Protein AF-A0A960K6B2-F1 (afdb_monomer_lite)

Radius of gyration: 22.12 Å; chains: 1; bounding box: 52×45×70 Å

pLDDT: mean 91.12, std 11.9, range [37.72, 98.56]

Structure (mmCIF, N/CA/C/O backbone):
data_AF-A0A960K6B2-F1
#
_entry.id   AF-A0A960K6B2-F1
#
loop_
_atom_site.group_PDB
_atom_site.id
_atom_site.type_symbol
_atom_site.label_atom_id
_atom_site.label_alt_id
_atom_site.label_comp_id
_atom_site.label_asym_id
_atom_site.label_entity_id
_atom_site.label_seq_id
_atom_site.pdbx_PDB_ins_code
_atom_site.Cartn_x
_atom_site.Cartn_y
_atom_site.Cartn_z
_atom_site.occupancy
_atom_site.B_iso_or_equiv
_atom_site.auth_seq_id
_atom_site.auth_comp_id
_atom_site.auth_asym_id
_atom_site.auth_atom_id
_atom_site.pdbx_PDB_model_num
ATOM 1 N N . PRO A 1 1 ? -16.918 -8.367 -2.666 1.00 88.69 1 PRO A N 1
ATOM 2 C CA . PRO A 1 1 ? -18.026 -8.988 -3.434 1.00 88.69 1 PRO A CA 1
ATOM 3 C C . PRO A 1 1 ? -17.497 -9.608 -4.727 1.00 88.69 1 PRO A C 1
ATOM 5 O O . PRO A 1 1 ? -16.644 -9.004 -5.370 1.00 88.69 1 PRO A O 1
ATOM 8 N N . LEU A 1 2 ? -17.969 -10.803 -5.060 1.00 92.56 2 LEU A N 1
ATOM 9 C CA . LEU A 1 2 ? -17.637 -11.563 -6.264 1.00 92.56 2 LEU A CA 1
ATOM 10 C C . LEU A 1 2 ? -18.931 -11.860 -7.044 1.00 92.56 2 LEU A C 1
ATOM 12 O O . LEU A 1 2 ? -20.035 -11.573 -6.577 1.00 92.56 2 LEU A O 1
ATOM 16 N N . ALA A 1 3 ? -18.800 -12.418 -8.248 1.00 92.25 3 ALA A N 1
ATOM 17 C CA . ALA A 1 3 ? -19.953 -12.834 -9.043 1.00 92.25 3 ALA A CA 1
ATOM 18 C C . ALA A 1 3 ? -20.767 -13.938 -8.336 1.00 92.25 3 ALA A C 1
ATOM 20 O O . ALA A 1 3 ? -20.231 -14.708 -7.538 1.00 92.25 3 ALA A O 1
ATOM 21 N N . GLY A 1 4 ? -22.065 -14.018 -8.646 1.00 90.94 4 GLY A N 1
ATOM 22 C CA . GLY A 1 4 ? -22.937 -15.096 -8.161 1.00 90.94 4 GLY A CA 1
ATOM 23 C C . GLY A 1 4 ? -23.272 -15.039 -6.667 1.00 90.94 4 GLY A C 1
ATOM 24 O O . GLY A 1 4 ? -23.486 -16.078 -6.062 1.00 90.94 4 GLY A O 1
ATOM 25 N N . GLY A 1 5 ? -23.279 -13.851 -6.051 1.00 91.00 5 GLY A N 1
ATOM 26 C CA . GLY A 1 5 ? -23.611 -13.689 -4.626 1.00 91.00 5 GLY A CA 1
ATOM 27 C C . GLY A 1 5 ? -22.479 -14.048 -3.655 1.00 91.00 5 GLY A C 1
ATOM 28 O O . GLY A 1 5 ? -22.654 -13.936 -2.445 1.00 91.00 5 GLY A O 1
ATOM 29 N N . ARG A 1 6 ? -21.299 -14.428 -4.160 1.00 93.62 6 ARG A N 1
ATOM 30 C CA . ARG A 1 6 ? -20.144 -14.817 -3.341 1.00 93.62 6 ARG A CA 1
ATOM 31 C C . ARG A 1 6 ? -19.421 -13.596 -2.765 1.00 93.62 6 ARG A C 1
ATOM 33 O O . ARG A 1 6 ? -19.350 -12.538 -3.393 1.00 93.62 6 ARG A O 1
ATOM 40 N N . THR A 1 7 ? -18.811 -13.737 -1.589 1.00 93.31 7 THR A N 1
ATOM 41 C CA . THR A 1 7 ? -17.960 -12.695 -0.988 1.00 93.31 7 THR A CA 1
ATOM 42 C C . THR A 1 7 ? -16.704 -13.304 -0.378 1.00 93.31 7 THR A C 1
ATOM 44 O O . THR A 1 7 ? -16.787 -14.123 0.525 1.00 93.31 7 THR A O 1
ATOM 47 N N . SER A 1 8 ? -15.532 -12.857 -0.840 1.00 93.44 8 SER A N 1
ATOM 48 C CA . SER A 1 8 ? -14.245 -13.210 -0.227 1.00 93.44 8 SER A CA 1
ATOM 49 C C . SER A 1 8 ? -14.038 -12.448 1.083 1.00 93.44 8 SER A C 1
ATOM 51 O O . SER A 1 8 ? -14.158 -11.220 1.105 1.00 93.44 8 SER A O 1
ATOM 53 N N . ILE A 1 9 ? -13.682 -13.164 2.152 1.00 93.12 9 ILE A N 1
ATOM 54 C CA . ILE A 1 9 ? -13.442 -12.608 3.490 1.00 93.12 9 ILE A CA 1
ATOM 55 C C . ILE A 1 9 ? -12.102 -13.124 4.010 1.00 93.12 9 ILE A C 1
ATOM 57 O O . ILE A 1 9 ? -11.926 -14.320 4.223 1.00 93.12 9 ILE A O 1
ATOM 61 N N . GLY A 1 10 ? -11.163 -12.215 4.259 1.00 93.31 10 GLY A N 1
ATOM 62 C CA . GLY A 1 10 ? -9.855 -12.534 4.828 1.00 93.31 10 GLY A CA 1
ATOM 63 C C . GLY A 1 10 ? -9.649 -11.854 6.177 1.00 93.31 10 GLY A C 1
ATOM 64 O O . GLY A 1 10 ? -10.039 -10.701 6.357 1.00 93.31 10 GLY A O 1
ATOM 65 N N . VAL A 1 11 ? -9.002 -12.553 7.110 1.00 93.75 11 VAL A N 1
ATOM 66 C CA . VAL A 1 11 ? -8.520 -11.973 8.371 1.00 93.75 11 VAL A CA 1
ATOM 67 C C . VAL A 1 11 ? -7.006 -11.832 8.267 1.00 93.75 11 VAL A C 1
ATOM 69 O O . VAL A 1 11 ? -6.291 -12.824 8.148 1.00 93.75 11 VAL A O 1
ATOM 72 N N . VAL A 1 12 ? -6.521 -10.592 8.303 1.00 94.56 12 VAL A N 1
ATOM 73 C CA . VAL A 1 12 ? -5.095 -10.260 8.188 1.00 94.56 12 VAL A CA 1
ATOM 74 C C . VAL A 1 12 ? -4.667 -9.555 9.463 1.00 94.56 12 VAL A C 1
ATOM 76 O O . VAL A 1 12 ? -5.367 -8.668 9.952 1.00 94.56 12 VAL A O 1
ATOM 79 N N . TYR A 1 13 ? -3.547 -9.980 10.038 1.00 93.62 13 TYR A N 1
ATOM 80 C CA . TYR A 1 13 ? -3.119 -9.504 11.345 1.00 93.62 13 TYR A CA 1
ATOM 81 C C . TYR A 1 13 ? -1.606 -9.586 11.531 1.00 93.62 13 TYR A C 1
ATOM 83 O O . TYR A 1 13 ? -0.933 -10.468 10.994 1.00 93.62 13 TYR A O 1
ATOM 91 N N . ASN A 1 14 ? -1.079 -8.686 12.363 1.00 93.75 14 ASN A N 1
ATOM 92 C CA . ASN A 1 14 ? 0.271 -8.804 12.899 1.00 93.75 14 ASN A CA 1
ATOM 93 C C . ASN A 1 14 ? 0.262 -9.799 14.074 1.00 93.75 14 ASN A C 1
ATOM 95 O O . ASN A 1 14 ? -0.387 -9.544 15.089 1.00 93.75 14 ASN A O 1
ATOM 99 N N . LYS A 1 15 ? 1.016 -10.899 13.943 1.00 92.00 15 LYS A N 1
ATOM 100 C CA . LYS A 1 15 ? 1.127 -11.973 14.947 1.00 92.00 15 LYS A CA 1
ATOM 101 C C . LYS A 1 15 ? 1.691 -11.510 16.295 1.00 92.00 15 LYS A C 1
ATOM 103 O O . LYS A 1 15 ? 1.434 -12.154 17.302 1.00 92.00 15 LYS A O 1
ATOM 108 N N . GLU A 1 16 ? 2.433 -10.404 16.322 1.00 91.31 16 GLU A N 1
ATOM 109 C CA . GLU A 1 16 ? 2.952 -9.802 17.559 1.00 91.31 16 GLU A CA 1
ATOM 110 C C . GLU A 1 16 ? 1.870 -9.039 18.338 1.00 91.31 16 GLU A C 1
ATOM 112 O O . GLU A 1 16 ? 2.004 -8.819 19.538 1.00 91.31 16 GLU A O 1
ATOM 117 N N . LEU A 1 17 ? 0.801 -8.607 17.658 1.00 91.38 17 LEU A N 1
ATOM 118 C CA . LEU A 1 17 ? -0.287 -7.820 18.248 1.00 91.38 17 LEU A CA 1
ATOM 119 C C . LEU A 1 17 ? -1.558 -8.638 18.471 1.00 91.38 17 LEU A C 1
ATOM 121 O O . LEU A 1 17 ? -2.394 -8.258 19.289 1.00 91.38 17 LEU A O 1
ATOM 125 N N . PHE A 1 18 ? -1.742 -9.702 17.693 1.00 92.19 18 PHE A N 1
ATOM 126 C CA . PHE A 1 18 ? -2.969 -10.477 17.664 1.00 92.19 18 PHE A CA 1
ATOM 127 C C . PHE A 1 18 ? -2.687 -11.934 17.291 1.00 92.19 18 PHE A C 1
ATOM 129 O O . PHE A 1 18 ? -1.958 -12.222 16.342 1.00 92.19 18 PHE A O 1
ATO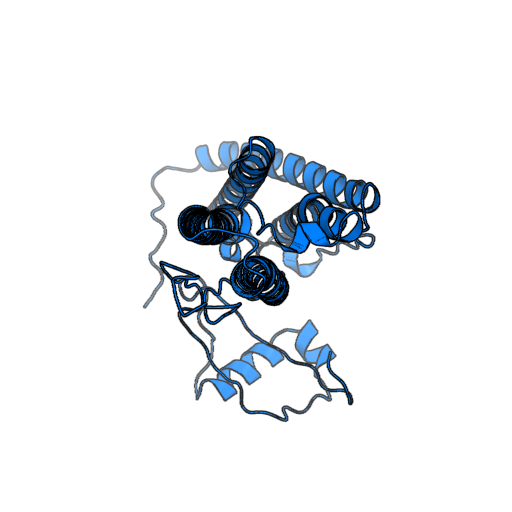M 136 N N . GLY A 1 19 ? -3.329 -12.852 18.007 1.00 90.88 19 GLY A N 1
ATOM 137 C CA . GLY A 1 19 ? -3.436 -14.257 17.640 1.00 90.88 19 GLY A CA 1
ATOM 138 C C . GLY A 1 19 ? -4.903 -14.607 17.444 1.00 90.88 19 GLY A C 1
ATOM 139 O O . GLY A 1 19 ? -5.748 -14.152 18.210 1.00 90.88 19 GLY A O 1
ATOM 140 N N . LEU A 1 20 ? -5.206 -15.412 16.424 1.00 91.56 20 LEU A N 1
ATOM 141 C CA . LEU A 1 20 ? -6.567 -15.879 16.174 1.00 91.56 20 LEU A CA 1
ATOM 142 C C . LEU A 1 20 ? -7.072 -16.647 17.414 1.00 91.56 20 LEU A C 1
ATOM 144 O O . LEU A 1 20 ? -6.471 -17.663 17.744 1.00 91.56 20 LEU A O 1
ATOM 148 N N . PRO A 1 21 ? -8.096 -16.190 18.147 1.00 89.81 21 PRO A N 1
ATOM 149 C CA . PRO A 1 21 ? -8.505 -16.839 19.392 1.00 89.81 21 PRO A CA 1
ATOM 150 C C . PRO A 1 21 ? -9.258 -18.156 19.134 1.00 89.81 21 PRO A C 1
ATOM 152 O O . PRO A 1 21 ? -9.645 -18.446 18.002 1.00 89.81 21 PRO A O 1
ATOM 155 N N . GLY A 1 22 ? -9.479 -18.935 20.194 1.00 85.88 22 GLY A N 1
ATOM 156 C CA . GLY A 1 22 ? -10.263 -20.176 20.163 1.00 85.88 22 GLY A CA 1
ATOM 157 C C . GLY A 1 22 ? -9.429 -21.458 20.087 1.00 85.88 22 GLY A C 1
ATOM 158 O O . GLY A 1 22 ? -8.239 -21.433 19.766 1.00 85.88 22 GLY A O 1
ATOM 159 N N . GLU A 1 23 ? -10.091 -22.570 20.399 1.00 85.38 23 GLU A N 1
ATOM 160 C CA . GLU A 1 23 ? -9.576 -23.939 20.280 1.00 85.38 23 GLU A CA 1
ATOM 161 C C . GLU A 1 23 ? -9.972 -24.548 18.924 1.00 85.38 23 GLU A C 1
ATOM 163 O O . GLU A 1 23 ? -10.781 -23.966 18.201 1.00 85.38 23 GLU A O 1
ATOM 168 N N . GLY A 1 24 ? -9.394 -25.698 18.572 1.00 87.19 24 GLY A N 1
ATOM 169 C CA . GLY A 1 24 ? -9.660 -26.377 17.300 1.00 87.19 24 GLY A CA 1
ATOM 170 C C . GLY A 1 24 ? -8.687 -26.011 16.180 1.00 87.19 24 GLY A C 1
ATOM 171 O O . GLY A 1 24 ? -7.629 -25.398 16.401 1.00 87.19 24 GLY A O 1
ATOM 172 N N . ASP A 1 25 ? -9.024 -26.434 14.964 1.00 89.12 25 ASP A N 1
ATOM 173 C CA . ASP A 1 25 ? -8.191 -26.177 13.795 1.00 89.12 25 ASP A CA 1
ATOM 174 C C . ASP A 1 25 ? -8.297 -24.711 13.316 1.00 89.12 25 ASP A C 1
ATOM 176 O O . ASP A 1 25 ? -9.071 -23.892 13.821 1.00 89.12 25 ASP A O 1
ATOM 180 N N . ARG A 1 26 ? -7.424 -24.302 12.385 1.00 87.69 26 ARG A N 1
ATOM 181 C CA . ARG A 1 26 ? -7.409 -22.904 11.910 1.00 87.69 26 ARG A CA 1
ATOM 182 C C . ARG A 1 26 ? -8.713 -22.491 11.207 1.00 87.69 26 ARG A C 1
ATOM 184 O O . ARG A 1 26 ? -9.170 -21.385 11.507 1.00 87.69 26 ARG A O 1
ATOM 191 N N . PRO A 1 27 ? -9.285 -23.290 10.286 1.00 89.81 27 PRO A N 1
ATOM 192 C CA . PRO A 1 27 ? -10.600 -23.023 9.705 1.00 89.81 27 PRO A CA 1
ATOM 193 C C . PRO A 1 27 ? -11.700 -22.762 10.739 1.00 89.81 27 PRO A C 1
ATOM 195 O O . PRO A 1 27 ? -12.392 -21.745 10.638 1.00 89.81 27 PRO A O 1
ATOM 198 N N . GLU A 1 28 ? -11.815 -23.613 11.759 1.00 89.25 28 GLU A N 1
ATOM 199 C CA . GLU A 1 28 ? -12.806 -23.480 12.831 1.00 89.25 28 GLU A CA 1
ATOM 200 C C . GLU A 1 28 ? -12.609 -22.179 13.610 1.00 89.25 28 GLU A C 1
ATOM 202 O O . GLU A 1 28 ? -13.544 -21.392 13.782 1.00 89.25 28 GLU A O 1
ATOM 207 N N . ARG A 1 29 ? -11.366 -21.892 14.014 1.00 92.75 29 ARG A N 1
ATOM 208 C CA . ARG A 1 29 ? -11.017 -20.652 14.726 1.00 92.75 29 ARG A CA 1
ATOM 209 C C . ARG A 1 29 ? -11.309 -19.407 13.894 1.00 92.75 29 ARG A C 1
ATOM 211 O O . ARG A 1 29 ? -11.798 -18.414 14.431 1.00 92.75 29 ARG A O 1
ATOM 218 N N . TYR A 1 30 ? -11.044 -19.449 12.588 1.00 92.75 30 TYR A N 1
ATOM 219 C CA . TYR A 1 30 ? -11.362 -18.360 11.662 1.00 92.75 30 TYR A CA 1
ATOM 220 C C . TYR A 1 30 ? -12.874 -18.138 11.581 1.00 92.75 30 TYR A C 1
ATOM 222 O O . TYR A 1 30 ? -13.339 -17.011 11.762 1.00 92.75 30 TYR A O 1
ATOM 230 N N . GLN A 1 31 ? -13.640 -19.207 11.355 1.00 89.12 31 GLN A N 1
ATOM 231 C CA . GLN A 1 31 ? -15.092 -19.134 11.229 1.00 89.12 31 GLN A CA 1
ATOM 232 C C . GLN A 1 31 ? -15.723 -18.624 12.523 1.00 89.12 31 GLN A C 1
ATOM 234 O O . GLN A 1 31 ? -16.599 -17.755 12.486 1.00 89.12 31 GLN A O 1
ATOM 239 N N . HIS A 1 32 ? -15.246 -19.136 13.660 1.00 90.00 32 HIS A N 1
ATOM 240 C CA . HIS A 1 32 ? -15.653 -18.675 14.971 1.00 90.00 32 HIS A CA 1
ATOM 241 C C . HIS A 1 32 ? -15.383 -17.179 15.092 1.00 90.00 32 HIS A C 1
ATOM 243 O O . HIS A 1 32 ? -16.347 -16.435 15.242 1.00 90.00 32 HIS A O 1
ATOM 249 N N . PHE A 1 33 ? -14.128 -16.738 14.915 1.00 93.06 33 PHE A N 1
ATOM 250 C CA . PHE A 1 33 ? -13.699 -15.339 15.011 1.00 93.06 33 PHE A CA 1
ATOM 251 C C . PHE A 1 33 ? -14.528 -14.387 14.137 1.00 93.06 33 PHE A C 1
ATOM 253 O O . PHE A 1 33 ? -15.032 -13.376 14.627 1.00 93.06 33 PHE A O 1
ATOM 260 N N . VAL A 1 34 ? -14.729 -14.710 12.858 1.00 92.00 34 VAL A N 1
ATOM 261 C CA . VAL A 1 34 ? -15.517 -13.879 11.935 1.00 92.00 34 VAL A CA 1
ATOM 262 C C . VAL A 1 34 ? -16.956 -13.706 12.436 1.00 92.00 34 VAL A C 1
ATOM 264 O O . VAL A 1 34 ? -17.463 -12.584 12.458 1.00 92.00 34 VAL A O 1
ATOM 267 N N . ARG A 1 35 ? -17.592 -14.778 12.927 1.00 89.56 35 ARG A N 1
ATOM 268 C CA . ARG A 1 35 ? -18.982 -14.751 13.420 1.00 89.56 35 ARG A CA 1
ATOM 269 C C . ARG A 1 35 ? -19.161 -14.095 14.795 1.00 89.56 35 ARG A C 1
ATOM 271 O O . ARG A 1 35 ? -20.292 -13.778 15.158 1.00 89.56 35 ARG A O 1
ATOM 278 N N . GLN A 1 36 ? -18.091 -13.858 15.559 1.00 91.19 36 GLN A N 1
ATOM 279 C CA . GLN A 1 36 ? -18.182 -13.148 16.850 1.00 91.19 36 GLN A CA 1
ATOM 280 C C . GLN A 1 36 ? -18.405 -11.643 16.668 1.00 91.19 36 GLN A C 1
ATOM 282 O O . GLN A 1 36 ? -18.938 -10.984 17.560 1.00 91.19 36 GLN A O 1
ATOM 287 N N . HIS A 1 37 ? -17.971 -11.080 15.536 1.00 89.25 37 HIS A N 1
ATOM 288 C CA . HIS A 1 37 ? -18.029 -9.641 15.300 1.00 89.25 37 HIS A CA 1
ATOM 289 C C . HIS A 1 37 ? -19.460 -9.237 14.946 1.00 89.25 37 HIS A C 1
ATOM 291 O O . HIS A 1 37 ? -19.958 -9.698 13.921 1.00 89.25 37 HIS A O 1
ATOM 297 N N . PRO A 1 38 ? -20.121 -8.346 15.712 1.00 88.62 38 PRO A N 1
ATOM 298 C CA . PRO A 1 38 ? -21.541 -8.051 15.521 1.00 88.62 38 PRO A CA 1
ATOM 299 C C . PRO A 1 38 ? -21.910 -7.656 14.086 1.00 88.62 38 PRO A C 1
ATOM 301 O O . PRO A 1 38 ? -22.860 -8.203 13.536 1.00 88.62 38 PRO A O 1
ATOM 304 N N . GLY A 1 39 ? -21.116 -6.781 13.458 1.00 87.38 39 GLY A N 1
ATOM 305 C CA . GLY A 1 39 ? -21.363 -6.342 12.081 1.00 87.38 39 GLY A CA 1
ATOM 306 C C . GLY A 1 39 ? -21.156 -7.444 11.038 1.00 87.38 39 GLY A C 1
ATOM 307 O O . GLY A 1 39 ? -21.932 -7.543 10.098 1.00 87.38 39 GLY A O 1
ATOM 308 N N . LEU A 1 40 ? -20.149 -8.309 11.208 1.00 91.25 40 LEU A N 1
ATOM 309 C CA . LEU A 1 40 ? -19.954 -9.443 10.297 1.00 91.25 40 LEU A CA 1
ATOM 310 C C . LEU A 1 40 ? -21.016 -10.518 10.523 1.00 91.25 40 LEU A C 1
ATOM 312 O O . LEU A 1 40 ? -21.502 -11.089 9.561 1.00 91.25 40 LEU A O 1
ATOM 316 N N . ARG A 1 41 ? -21.428 -10.764 11.768 1.00 91.25 41 ARG A N 1
ATOM 317 C CA . ARG A 1 41 ? -22.502 -11.709 12.086 1.00 91.25 41 ARG A CA 1
ATOM 318 C C . ARG A 1 41 ? -23.815 -11.330 11.406 1.00 91.25 41 ARG A C 1
ATOM 320 O O . ARG A 1 41 ? -24.499 -12.212 10.910 1.00 91.25 41 ARG A O 1
ATOM 327 N N . GLU A 1 42 ? -24.148 -10.041 11.382 1.00 92.44 42 GLU A N 1
ATOM 328 C CA . GLU A 1 42 ? -25.319 -9.532 10.663 1.00 92.44 42 GLU A CA 1
ATOM 329 C C . GLU A 1 42 ? -25.161 -9.695 9.144 1.00 92.44 42 GLU A C 1
ATOM 331 O O . GLU A 1 42 ? -26.036 -10.255 8.494 1.00 92.44 42 GLU A O 1
ATOM 336 N N . LEU A 1 43 ? -24.017 -9.284 8.583 1.00 91.19 43 LEU A N 1
ATOM 337 C CA . LEU A 1 43 ? -23.750 -9.385 7.140 1.00 91.19 43 LEU A CA 1
ATOM 338 C C . LEU A 1 43 ? -23.654 -10.829 6.622 1.00 91.19 43 LEU A C 1
ATOM 340 O O . LEU A 1 43 ? -23.808 -11.053 5.424 1.00 91.19 43 LEU A O 1
ATOM 344 N N . LEU A 1 44 ? -23.355 -11.787 7.499 1.00 92.19 44 LEU A N 1
ATOM 345 C CA . LEU A 1 44 ? -23.101 -13.190 7.165 1.00 92.19 44 LEU A CA 1
ATOM 346 C C . LEU A 1 44 ? -24.163 -14.139 7.732 1.00 92.19 44 LEU A C 1
ATOM 348 O O . LEU A 1 44 ? -23.911 -15.341 7.780 1.00 92.19 44 LEU A O 1
ATOM 352 N N . ALA A 1 45 ? -25.313 -13.624 8.182 1.00 92.06 45 ALA A N 1
ATOM 353 C CA . ALA A 1 45 ? -26.349 -14.421 8.844 1.00 92.06 45 ALA A CA 1
ATOM 354 C C . ALA A 1 45 ? -26.806 -15.619 7.993 1.00 92.06 45 ALA A C 1
ATOM 356 O O . ALA A 1 45 ? -26.866 -16.736 8.501 1.00 92.06 45 ALA A O 1
ATOM 357 N N . ASP A 1 46 ? -27.015 -15.383 6.695 1.00 92.56 46 ASP A N 1
ATOM 358 C CA . ASP A 1 46 ? -27.443 -16.390 5.715 1.00 92.56 46 ASP A CA 1
ATOM 359 C C . ASP A 1 46 ? -26.291 -16.853 4.802 1.00 92.56 46 ASP A C 1
ATOM 361 O O . ASP A 1 46 ? -26.514 -17.483 3.770 1.00 92.56 46 ASP A O 1
ATOM 365 N N . ALA A 1 47 ? -25.045 -16.495 5.134 1.00 92.88 47 ALA A N 1
ATOM 366 C CA . ALA A 1 47 ? -23.890 -16.830 4.312 1.00 92.88 47 ALA A CA 1
ATOM 367 C C . ALA A 1 47 ? -23.350 -18.224 4.655 1.00 92.88 47 ALA A C 1
ATOM 369 O O . ALA A 1 47 ? -22.993 -18.521 5.802 1.00 92.88 47 ALA A O 1
ATOM 370 N N . GLU A 1 48 ? -23.201 -19.051 3.626 1.00 91.50 48 GLU A N 1
ATOM 371 C CA . GLU A 1 48 ? -22.523 -20.339 3.710 1.00 91.50 48 GLU A CA 1
ATOM 372 C C . GLU A 1 48 ? -21.066 -20.208 3.260 1.00 91.50 48 GLU A C 1
ATOM 374 O O . GLU A 1 48 ? -20.733 -19.448 2.350 1.00 91.50 48 GLU A O 1
ATOM 379 N N . MET A 1 49 ? -20.178 -20.938 3.932 1.00 89.75 49 MET A N 1
ATOM 380 C CA . MET A 1 49 ? -18.773 -21.008 3.548 1.00 89.75 49 MET A CA 1
ATOM 381 C C . MET A 1 49 ? -18.622 -22.109 2.503 1.00 89.75 49 MET A C 1
ATOM 383 O O . MET A 1 49 ? -18.798 -23.280 2.824 1.00 89.75 49 MET A O 1
ATOM 387 N N . ASP A 1 50 ? -18.314 -21.726 1.268 1.00 89.88 50 ASP A N 1
ATOM 388 C CA . ASP A 1 50 ? -18.212 -22.644 0.129 1.00 89.88 50 ASP A CA 1
ATOM 389 C C . ASP A 1 50 ? -16.774 -23.115 -0.164 1.00 89.88 50 ASP A C 1
ATOM 391 O O . ASP A 1 50 ? -16.568 -23.982 -1.010 1.00 89.88 50 ASP A O 1
ATOM 395 N N . GLU A 1 51 ? -15.779 -22.592 0.564 1.00 88.94 51 GLU A N 1
ATOM 396 C CA . GLU A 1 51 ? -14.360 -22.938 0.430 1.00 88.94 51 GLU A CA 1
ATOM 397 C C . GLU A 1 51 ? -13.667 -23.075 1.796 1.00 88.94 51 GLU A C 1
ATOM 399 O O . GLU A 1 51 ? -13.959 -22.344 2.745 1.00 88.94 51 GLU A O 1
ATOM 404 N N . THR A 1 52 ? -12.689 -23.981 1.896 1.00 88.31 52 THR A N 1
ATOM 405 C CA . THR A 1 52 ? -11.837 -24.093 3.089 1.00 88.31 52 THR A CA 1
ATOM 406 C C . THR A 1 52 ? -10.869 -22.901 3.177 1.00 88.31 52 THR A C 1
ATOM 408 O O . THR A 1 52 ? -10.132 -22.647 2.220 1.00 88.31 52 THR A O 1
ATOM 411 N N . PRO A 1 53 ? -10.787 -22.191 4.322 1.00 89.81 53 PRO A N 1
ATOM 412 C CA . PRO A 1 53 ? -9.886 -21.055 4.481 1.00 89.81 53 PRO A CA 1
ATOM 413 C C . PRO A 1 53 ? -8.414 -21.424 4.264 1.00 89.81 53 PRO A C 1
ATOM 415 O O . PRO A 1 53 ? -7.843 -22.260 4.967 1.00 89.81 53 PRO A O 1
ATOM 418 N N . SER A 1 54 ? -7.768 -20.732 3.329 1.00 90.81 54 SER A N 1
ATOM 419 C CA . SER A 1 54 ? -6.318 -20.800 3.140 1.00 90.81 54 SER A CA 1
ATOM 420 C C . SER A 1 54 ? -5.588 -19.906 4.142 1.00 90.81 54 SER A C 1
ATOM 422 O O . SER A 1 54 ? -6.069 -18.834 4.508 1.00 90.81 54 SER A O 1
ATOM 424 N N . THR A 1 55 ? -4.397 -20.323 4.581 1.00 90.44 55 THR A N 1
ATOM 425 C CA . THR A 1 55 ? -3.549 -19.515 5.471 1.00 90.44 55 THR A CA 1
ATOM 426 C C . THR A 1 55 ? -2.199 -19.239 4.832 1.00 90.44 55 THR A C 1
ATOM 428 O O . THR A 1 55 ? -1.476 -20.163 4.473 1.00 90.44 55 THR A O 1
ATOM 431 N N . PHE A 1 56 ? -1.814 -17.966 4.810 1.00 90.75 56 PHE A N 1
ATOM 432 C CA . PHE A 1 56 ? -0.496 -17.514 4.379 1.00 90.75 56 PHE A CA 1
ATOM 433 C C . PHE A 1 56 ? 0.245 -16.868 5.554 1.00 90.75 56 PHE A C 1
ATOM 435 O O . PHE A 1 56 ? -0.352 -16.420 6.534 1.00 90.75 56 PHE A O 1
ATOM 442 N N . SER A 1 57 ? 1.573 -16.874 5.525 1.00 90.06 57 SER A N 1
ATOM 443 C CA . SER A 1 57 ? 2.415 -16.312 6.586 1.00 90.06 57 SER A CA 1
ATOM 444 C C . SER A 1 57 ? 3.680 -15.726 5.987 1.00 90.06 57 SER A C 1
ATOM 446 O O . SER A 1 57 ? 4.099 -16.164 4.924 1.00 90.06 57 SER A O 1
ATOM 448 N N . HIS A 1 58 ? 4.284 -14.757 6.683 1.00 87.31 58 HIS A N 1
ATOM 449 C CA . HIS A 1 58 ? 5.477 -14.046 6.203 1.00 87.31 58 HIS A CA 1
ATOM 450 C C . HIS A 1 58 ? 5.262 -13.429 4.814 1.00 87.31 58 HIS A C 1
ATOM 452 O O . HIS A 1 58 ? 6.106 -13.539 3.934 1.00 87.31 58 HIS A O 1
ATOM 458 N N . LEU A 1 59 ? 4.095 -12.801 4.640 1.00 89.19 59 LEU A N 1
ATOM 459 C CA . LEU A 1 59 ? 3.656 -12.229 3.372 1.00 89.19 59 LEU A CA 1
ATOM 460 C C . LEU A 1 59 ? 4.627 -11.191 2.781 1.00 89.19 59 LEU A C 1
ATOM 462 O O . LEU A 1 59 ? 4.856 -11.271 1.580 1.00 89.19 59 LEU A O 1
ATOM 466 N N . PRO A 1 60 ? 5.206 -10.239 3.545 1.00 94.44 60 PRO A N 1
ATOM 467 C CA . PRO A 1 60 ? 6.052 -9.220 2.936 1.00 94.44 60 PRO A CA 1
ATOM 468 C C . PRO A 1 60 ? 7.393 -9.797 2.455 1.00 94.44 60 PRO A C 1
ATOM 470 O O . PRO A 1 60 ? 8.187 -10.277 3.266 1.00 94.44 60 PRO A O 1
ATOM 473 N N . TYR A 1 61 ? 7.684 -9.693 1.158 1.00 96.31 61 TYR A N 1
ATOM 474 C CA . TYR A 1 61 ? 8.979 -10.027 0.560 1.00 96.31 61 TYR A CA 1
ATOM 475 C C . TYR A 1 61 ? 9.241 -9.214 -0.708 1.00 96.31 61 TYR A C 1
ATOM 477 O O . TYR A 1 61 ? 8.328 -8.730 -1.373 1.00 96.31 61 TYR A O 1
ATOM 485 N N . ARG A 1 62 ? 10.518 -9.129 -1.091 1.00 97.25 62 ARG A N 1
ATOM 486 C CA . ARG A 1 62 ? 10.920 -8.728 -2.439 1.00 97.25 62 ARG A CA 1
ATOM 487 C C . ARG A 1 62 ? 12.180 -9.445 -2.891 1.00 97.25 62 ARG A C 1
ATOM 489 O O . ARG A 1 62 ? 13.087 -9.711 -2.100 1.00 97.25 62 ARG A O 1
ATOM 496 N N . SER A 1 63 ? 12.268 -9.662 -4.190 1.00 97.62 63 SER A N 1
ATOM 497 C CA . SER A 1 63 ? 13.469 -10.101 -4.878 1.00 97.62 63 SER A CA 1
ATOM 498 C C . SER A 1 63 ? 14.553 -9.020 -4.853 1.00 97.62 63 SER A C 1
ATOM 500 O O . SER A 1 63 ? 14.295 -7.816 -4.741 1.00 97.62 63 SER A O 1
ATOM 502 N N . ARG A 1 64 ? 15.815 -9.455 -4.945 1.00 96.12 64 ARG A N 1
ATOM 503 C CA . ARG A 1 64 ? 16.964 -8.538 -5.072 1.00 96.12 64 ARG A CA 1
ATOM 504 C C . ARG A 1 64 ? 17.035 -7.902 -6.461 1.00 96.12 64 ARG A C 1
ATOM 506 O O . ARG A 1 64 ? 17.463 -6.760 -6.576 1.00 96.12 64 ARG A O 1
ATOM 513 N N . ARG A 1 65 ? 16.615 -8.647 -7.486 1.00 96.62 65 ARG A N 1
ATOM 514 C CA . ARG A 1 65 ? 16.503 -8.219 -8.883 1.00 96.62 65 ARG A CA 1
ATOM 515 C C . ARG A 1 65 ? 15.132 -8.625 -9.411 1.00 96.62 65 ARG A C 1
ATOM 517 O O . ARG A 1 65 ? 14.672 -9.722 -9.117 1.00 96.62 65 ARG A O 1
ATOM 524 N N . TYR A 1 66 ? 14.516 -7.731 -10.164 1.00 97.94 66 TYR A N 1
ATOM 525 C CA . TYR A 1 66 ? 13.275 -7.930 -10.902 1.00 97.94 66 TYR A CA 1
ATOM 526 C C . TYR A 1 66 ? 13.555 -8.416 -12.322 1.00 97.94 66 TYR A C 1
ATOM 528 O O . TYR A 1 66 ? 12.732 -9.111 -12.893 1.00 97.94 66 TYR A O 1
ATOM 536 N N . MET A 1 67 ? 14.707 -8.078 -12.897 1.00 97.44 67 MET A N 1
ATOM 537 C CA . MET A 1 67 ? 15.037 -8.419 -14.279 1.00 97.44 67 MET A CA 1
ATOM 538 C C . MET A 1 67 ? 16.544 -8.576 -14.465 1.00 97.44 67 MET A C 1
ATOM 540 O O . MET A 1 67 ? 17.330 -7.914 -13.779 1.00 97.44 67 MET A O 1
ATOM 544 N N . ASP A 1 68 ? 16.928 -9.425 -15.411 1.00 96.00 68 ASP A N 1
ATOM 545 C CA . ASP A 1 68 ? 18.270 -9.504 -15.987 1.00 96.00 68 ASP A CA 1
ATOM 546 C C . ASP A 1 68 ? 18.179 -10.033 -17.430 1.00 96.00 68 ASP A C 1
ATOM 548 O O . ASP A 1 68 ? 17.086 -10.320 -17.929 1.00 96.00 68 ASP A O 1
ATOM 552 N N . ARG A 1 69 ? 19.317 -10.191 -18.110 1.00 89.06 69 ARG A N 1
ATOM 553 C CA . ARG A 1 69 ? 19.360 -10.798 -19.443 1.00 89.06 69 ARG A CA 1
ATOM 554 C C . ARG A 1 69 ? 18.688 -12.180 -19.414 1.00 89.06 69 ARG A C 1
ATOM 556 O O . ARG A 1 69 ? 19.079 -13.070 -18.657 1.00 89.06 69 ARG A O 1
ATOM 563 N N . GLY A 1 70 ? 17.659 -12.342 -20.245 1.00 90.25 70 GLY A N 1
ATOM 564 C CA . GLY A 1 70 ? 16.934 -13.600 -20.433 1.00 90.25 70 GLY A CA 1
ATOM 565 C C . GLY A 1 70 ? 15.823 -13.909 -19.422 1.00 90.25 70 GLY A C 1
ATOM 566 O O . GLY A 1 70 ? 15.185 -14.949 -19.567 1.00 90.25 70 GLY A O 1
ATOM 567 N N . TRP A 1 71 ? 15.550 -13.055 -18.425 1.00 97.00 71 TRP A N 1
ATOM 568 C CA . TRP A 1 71 ? 14.434 -13.285 -17.495 1.00 97.00 71 TRP A CA 1
ATOM 569 C C . TRP A 1 71 ? 13.902 -12.013 -16.821 1.00 97.00 71 TRP A C 1
ATOM 571 O O . TRP A 1 71 ? 14.614 -11.032 -16.616 1.00 97.00 71 TRP A O 1
ATOM 581 N N . ALA A 1 72 ? 12.636 -12.064 -16.400 1.00 98.00 72 ALA A N 1
ATOM 582 C CA . ALA A 1 72 ? 12.013 -11.047 -15.560 1.00 98.00 72 ALA A CA 1
ATOM 583 C C . ALA A 1 72 ? 11.018 -11.674 -14.572 1.00 98.00 72 ALA A C 1
ATOM 585 O O . ALA A 1 72 ? 10.364 -12.669 -14.877 1.00 98.00 72 ALA A O 1
ATOM 586 N N . LEU A 1 73 ? 10.904 -11.072 -13.393 1.00 98.56 73 LEU A N 1
ATOM 587 C CA . LEU A 1 73 ? 9.926 -11.364 -12.353 1.00 98.56 73 LEU A CA 1
ATOM 588 C C . LEU A 1 73 ? 8.897 -10.234 -12.337 1.00 98.56 73 LEU A C 1
ATOM 590 O O . LEU A 1 73 ? 9.260 -9.058 -12.312 1.00 98.56 73 LEU A O 1
ATOM 594 N N . LEU A 1 74 ? 7.617 -10.595 -12.333 1.00 97.56 74 LEU A N 1
ATOM 595 C CA . LEU A 1 74 ? 6.496 -9.665 -12.457 1.00 97.56 74 LEU A CA 1
ATOM 596 C C . LEU A 1 74 ? 5.518 -9.867 -11.299 1.00 97.56 74 LEU A C 1
ATOM 598 O O . LEU A 1 74 ? 5.297 -11.002 -10.870 1.00 97.56 74 LEU A O 1
ATOM 602 N N . GLY A 1 75 ? 4.914 -8.777 -10.821 1.00 97.19 75 GLY A N 1
ATOM 603 C CA . GLY A 1 75 ? 3.956 -8.800 -9.715 1.00 97.19 75 GLY A CA 1
ATOM 604 C C . GLY A 1 75 ? 4.483 -9.569 -8.505 1.00 97.19 75 GLY A C 1
ATOM 605 O O . GLY A 1 75 ? 5.625 -9.377 -8.085 1.00 97.19 75 GLY A O 1
ATOM 606 N N . ASP A 1 76 ? 3.667 -10.487 -7.994 1.00 96.88 76 ASP A N 1
ATOM 607 C CA . ASP A 1 76 ? 3.990 -11.291 -6.817 1.00 96.88 76 ASP A CA 1
ATOM 608 C C . ASP A 1 76 ? 5.268 -12.127 -7.001 1.00 96.88 76 ASP A C 1
ATOM 610 O O . ASP A 1 76 ? 6.024 -12.286 -6.054 1.00 96.88 76 ASP A O 1
ATOM 614 N N . ALA A 1 77 ? 5.621 -12.568 -8.217 1.00 97.81 77 ALA A N 1
ATOM 615 C CA . ALA A 1 77 ? 6.894 -13.274 -8.427 1.00 97.81 77 ALA A CA 1
ATOM 616 C C . ALA A 1 77 ? 8.122 -12.409 -8.065 1.00 97.81 77 ALA A C 1
ATOM 618 O O . ALA A 1 77 ? 9.199 -12.937 -7.778 1.00 97.81 77 ALA A O 1
ATOM 619 N N . ALA A 1 78 ? 7.973 -11.082 -8.081 1.00 97.75 78 ALA A N 1
ATOM 620 C CA . ALA A 1 78 ? 9.016 -10.145 -7.700 1.00 97.75 78 ALA A CA 1
ATOM 621 C C . ALA A 1 78 ? 8.862 -9.630 -6.266 1.00 97.75 78 ALA A C 1
ATOM 623 O O . ALA A 1 78 ? 9.868 -9.539 -5.560 1.00 97.75 78 ALA A O 1
ATOM 624 N N . ALA A 1 79 ? 7.653 -9.268 -5.831 1.00 97.38 79 ALA A N 1
ATOM 625 C CA . ALA A 1 79 ? 7.420 -8.772 -4.480 1.00 97.38 79 ALA A CA 1
ATOM 626 C C . ALA A 1 79 ? 5.950 -8.813 -4.052 1.00 97.38 79 ALA A C 1
ATOM 628 O O . ALA A 1 79 ? 5.043 -8.608 -4.851 1.00 97.38 79 ALA A O 1
ATOM 629 N N . PHE A 1 80 ? 5.739 -8.941 -2.743 1.00 96.62 80 PHE A N 1
ATOM 630 C CA . PHE A 1 80 ? 4.444 -8.783 -2.088 1.00 96.62 80 PHE A CA 1
ATOM 631 C C . PHE A 1 80 ? 4.624 -7.998 -0.784 1.00 96.62 80 PHE A C 1
ATOM 633 O O . PHE A 1 80 ? 5.647 -8.134 -0.120 1.00 96.62 80 PHE A O 1
ATOM 640 N N . MET A 1 81 ? 3.652 -7.165 -0.400 1.00 94.19 81 MET A N 1
ATOM 641 C CA . MET A 1 81 ? 3.702 -6.382 0.847 1.00 94.19 81 MET A CA 1
ATOM 642 C C . MET A 1 81 ? 2.603 -6.818 1.816 1.00 94.19 81 MET A C 1
ATOM 644 O O . MET A 1 81 ? 2.833 -7.639 2.698 1.00 94.19 81 MET A O 1
ATOM 648 N N . ASP A 1 82 ? 1.408 -6.259 1.656 1.00 95.62 82 ASP A N 1
ATOM 649 C CA . ASP A 1 82 ? 0.244 -6.490 2.502 1.00 95.62 82 ASP A CA 1
ATOM 650 C C . ASP A 1 82 ? -1.019 -6.249 1.650 1.00 95.62 82 ASP A C 1
ATOM 652 O O . ASP A 1 82 ? -0.993 -5.380 0.771 1.00 95.62 82 ASP A O 1
ATOM 656 N N . PRO A 1 83 ? -2.111 -7.010 1.847 1.00 95.12 83 PRO A N 1
ATOM 657 C CA . PRO A 1 83 ? -3.353 -6.819 1.095 1.00 95.12 83 PRO A CA 1
ATOM 658 C C . PRO A 1 83 ? -4.137 -5.555 1.496 1.00 95.12 83 PRO A C 1
ATOM 660 O O . PRO A 1 83 ? -5.048 -5.146 0.770 1.00 95.12 83 PRO A O 1
ATOM 663 N N . PHE A 1 84 ? -3.819 -4.920 2.629 1.00 94.69 84 PHE A N 1
ATOM 664 C CA . PHE A 1 84 ? -4.400 -3.642 3.031 1.00 94.69 84 PHE A CA 1
ATOM 665 C C . PHE A 1 84 ? -4.143 -2.585 1.948 1.00 94.69 84 PHE A C 1
ATOM 667 O O . PHE A 1 84 ? -3.053 -2.504 1.404 1.00 94.69 84 PHE A O 1
ATOM 674 N N . TYR A 1 85 ? -5.166 -1.809 1.580 1.00 94.12 85 TYR A N 1
ATOM 675 C CA . TYR A 1 85 ? -5.177 -0.914 0.406 1.00 94.12 85 TYR A CA 1
ATOM 676 C C . TYR A 1 85 ? -4.967 -1.566 -0.976 1.00 94.12 85 TYR A C 1
ATOM 678 O O . TYR A 1 85 ? -4.927 -0.847 -1.969 1.00 94.12 85 TYR A O 1
ATOM 686 N N . SER A 1 86 ? -4.908 -2.897 -1.077 1.00 92.56 86 SER A N 1
ATOM 687 C CA . SER A 1 86 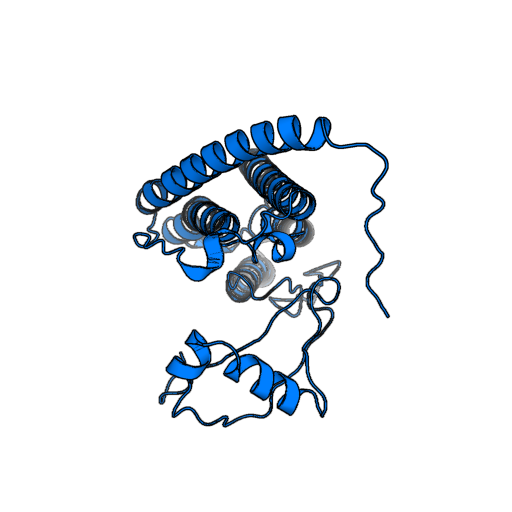? -4.873 -3.631 -2.356 1.00 92.56 86 SER A CA 1
ATOM 688 C C . SER A 1 86 ? -3.766 -3.204 -3.351 1.00 92.56 86 SER A C 1
ATOM 690 O O . SER A 1 86 ? -4.037 -3.115 -4.548 1.00 92.56 86 SER A O 1
ATOM 692 N N . PRO A 1 87 ? -2.502 -2.985 -2.927 1.00 93.25 87 PRO A N 1
ATOM 693 C CA . PRO A 1 87 ? -1.442 -2.488 -3.814 1.00 93.25 87 PRO A CA 1
ATOM 694 C C . PRO A 1 87 ? -0.947 -3.520 -4.846 1.00 93.25 87 PRO A C 1
ATOM 696 O O . PRO A 1 87 ? -0.180 -3.168 -5.739 1.00 93.25 87 PRO A O 1
ATOM 699 N N . GLY A 1 88 ? -1.314 -4.800 -4.704 1.00 93.75 88 GLY A N 1
ATOM 700 C CA . GLY A 1 88 ? -0.728 -5.900 -5.480 1.00 93.75 88 GLY A CA 1
ATOM 701 C C . GLY A 1 88 ? -0.999 -5.802 -6.982 1.00 93.75 88 GLY A C 1
ATOM 702 O O . GLY A 1 88 ? -0.081 -5.955 -7.783 1.00 93.75 88 GLY A O 1
ATOM 703 N N . LEU A 1 89 ? -2.231 -5.468 -7.376 1.00 94.69 89 LEU A N 1
ATOM 704 C CA . LEU A 1 89 ? -2.584 -5.339 -8.796 1.00 94.69 89 LEU A CA 1
ATOM 705 C C . LEU A 1 89 ? -1.934 -4.118 -9.454 1.00 94.69 89 LEU A C 1
ATOM 707 O O . LEU A 1 89 ? -1.539 -4.199 -10.618 1.00 94.69 89 LEU A O 1
ATOM 711 N N . ASP A 1 90 ? -1.755 -3.025 -8.711 1.00 94.44 90 ASP A N 1
ATOM 712 C CA . ASP A 1 90 ? -0.980 -1.873 -9.176 1.00 94.44 90 ASP A CA 1
ATOM 713 C C . ASP A 1 90 ? 0.470 -2.284 -9.429 1.00 94.44 90 ASP A C 1
ATOM 715 O O . ASP A 1 90 ? 1.002 -2.057 -10.513 1.00 94.44 90 ASP A O 1
ATOM 719 N N . HIS A 1 91 ? 1.097 -2.955 -8.460 1.00 96.25 91 HIS A N 1
ATOM 720 C CA . HIS A 1 91 ? 2.469 -3.438 -8.586 1.00 96.25 91 HIS A CA 1
ATOM 721 C C . HIS A 1 91 ? 2.646 -4.408 -9.766 1.00 96.25 91 HIS A C 1
ATOM 723 O O . HIS A 1 91 ? 3.595 -4.274 -10.547 1.00 96.25 91 HIS A O 1
ATOM 729 N N . ALA A 1 92 ? 1.717 -5.352 -9.932 1.00 97.38 92 ALA A N 1
ATOM 730 C CA . ALA A 1 92 ? 1.698 -6.273 -11.062 1.00 97.38 92 ALA A CA 1
ATOM 731 C C . ALA A 1 92 ? 1.586 -5.517 -12.392 1.00 97.38 92 ALA A C 1
ATOM 733 O O . ALA A 1 92 ? 2.400 -5.725 -13.286 1.00 97.38 92 ALA A O 1
ATOM 734 N N . SER A 1 93 ? 0.652 -4.573 -12.499 1.00 96.75 93 SER A N 1
ATOM 735 C CA . SER A 1 93 ? 0.449 -3.794 -13.725 1.00 96.75 93 SER A CA 1
ATOM 736 C C . SER A 1 93 ? 1.670 -2.936 -14.068 1.00 96.75 93 SER A C 1
ATOM 738 O O . SER A 1 93 ? 2.109 -2.911 -15.217 1.00 96.75 93 SER A O 1
ATOM 740 N N . MET A 1 94 ? 2.260 -2.274 -13.067 1.00 97.19 94 MET A N 1
ATOM 741 C CA . MET A 1 94 ? 3.445 -1.434 -13.246 1.00 97.19 94 MET A CA 1
ATOM 742 C C . MET A 1 94 ? 4.664 -2.253 -13.677 1.00 97.19 94 MET A C 1
ATOM 744 O O . MET A 1 94 ? 5.358 -1.869 -14.618 1.00 97.19 94 MET A O 1
ATOM 748 N N . SER A 1 95 ? 4.926 -3.385 -13.011 1.00 97.81 95 SER A N 1
ATOM 749 C CA . SER A 1 95 ? 6.059 -4.263 -13.348 1.00 97.81 95 SER A CA 1
ATOM 750 C C . SER A 1 95 ? 5.908 -4.867 -14.741 1.00 97.81 95 SER A C 1
ATOM 752 O O . SER A 1 95 ? 6.830 -4.742 -15.543 1.00 97.81 95 SER A O 1
ATOM 754 N N . VAL A 1 96 ? 4.729 -5.406 -15.078 1.00 98.12 96 VAL A N 1
ATOM 755 C CA . VAL A 1 96 ? 4.427 -5.935 -16.419 1.00 98.12 96 VAL A CA 1
ATOM 756 C C . VAL A 1 96 ? 4.672 -4.877 -17.490 1.00 98.12 96 VAL A C 1
ATOM 758 O O . VAL A 1 96 ? 5.390 -5.130 -18.456 1.00 98.12 96 VAL A O 1
ATOM 761 N N . PHE A 1 97 ? 4.114 -3.678 -17.320 1.00 98.00 97 PHE A N 1
ATOM 762 C CA . PHE A 1 97 ? 4.217 -2.633 -18.332 1.00 98.00 97 PHE A CA 1
ATOM 763 C C . PHE A 1 97 ? 5.652 -2.116 -18.488 1.00 98.00 97 PHE A C 1
ATOM 765 O O . PHE A 1 97 ? 6.151 -2.002 -19.607 1.00 98.00 97 PHE A O 1
ATOM 772 N N . ALA A 1 98 ? 6.345 -1.839 -17.379 1.00 97.69 98 ALA A N 1
ATOM 773 C CA . ALA A 1 98 ? 7.729 -1.374 -17.409 1.00 97.69 98 ALA A CA 1
ATOM 774 C C . ALA A 1 98 ? 8.665 -2.404 -18.062 1.00 97.69 98 ALA A C 1
ATOM 776 O O . ALA A 1 98 ? 9.519 -2.034 -18.868 1.00 97.69 98 ALA A O 1
ATOM 777 N N . THR A 1 99 ? 8.480 -3.690 -17.757 1.00 97.75 99 THR A N 1
ATOM 778 C CA . THR A 1 99 ? 9.230 -4.784 -18.380 1.00 97.75 99 THR A CA 1
ATOM 779 C C . THR A 1 99 ? 8.916 -4.912 -19.870 1.00 97.75 99 THR A C 1
ATOM 781 O O . THR A 1 99 ? 9.841 -5.022 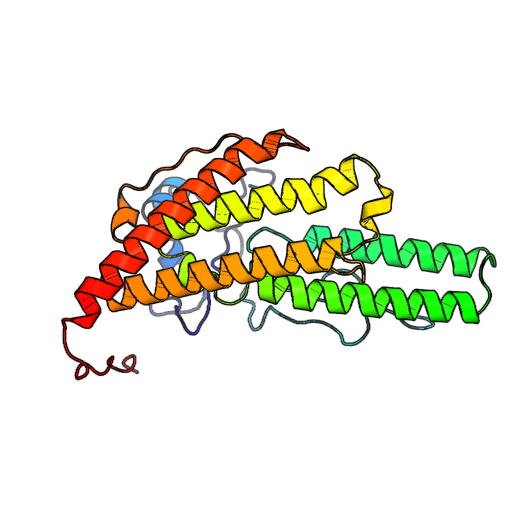-20.674 1.00 97.75 99 THR A O 1
ATOM 784 N N . ALA A 1 100 ? 7.643 -4.830 -20.267 1.00 97.25 100 ALA A N 1
ATOM 785 C CA . ALA A 1 100 ? 7.241 -4.916 -21.670 1.00 97.25 100 ALA A CA 1
ATOM 786 C C . ALA A 1 100 ? 7.873 -3.810 -22.534 1.00 97.25 100 ALA A C 1
ATOM 788 O O . ALA A 1 100 ? 8.252 -4.065 -23.675 1.00 97.25 100 ALA A O 1
ATOM 789 N N . LEU A 1 101 ? 8.048 -2.598 -21.994 1.00 95.94 101 LEU A N 1
ATOM 790 C CA . LEU A 1 101 ? 8.738 -1.514 -22.701 1.00 95.94 101 LEU A CA 1
ATOM 791 C C . LEU A 1 101 ? 10.219 -1.814 -22.958 1.00 95.94 101 LEU A C 1
ATOM 793 O O . LEU A 1 101 ? 10.728 -1.453 -24.018 1.00 95.94 101 LEU A O 1
ATOM 797 N N . ILE A 1 102 ? 10.907 -2.456 -22.011 1.00 96.19 102 ILE A N 1
ATOM 798 C CA . ILE A 1 102 ? 12.313 -2.852 -22.176 1.00 96.19 102 ILE A CA 1
ATOM 799 C C . ILE A 1 102 ? 12.409 -3.970 -23.214 1.00 96.19 102 ILE A C 1
ATOM 801 O O . ILE A 1 102 ? 13.180 -3.847 -24.161 1.00 96.19 102 ILE A O 1
ATOM 805 N N . LEU A 1 103 ? 11.561 -4.998 -23.097 1.00 95.88 103 LEU A N 1
ATOM 806 C CA . LEU A 1 103 ? 11.500 -6.105 -24.055 1.00 95.88 103 LEU A CA 1
ATOM 807 C C . LEU A 1 103 ? 11.201 -5.622 -25.475 1.00 95.88 103 LEU A C 1
ATOM 809 O O . LEU A 1 103 ? 11.809 -6.093 -26.427 1.00 95.88 103 LEU A O 1
ATOM 813 N N . ARG A 1 104 ? 10.298 -4.651 -25.636 1.00 95.81 104 ARG A N 1
ATOM 814 C CA . ARG A 1 104 ? 9.993 -4.082 -26.953 1.00 95.81 104 ARG A CA 1
ATOM 815 C C . ARG A 1 104 ? 11.224 -3.443 -27.600 1.00 95.81 104 ARG A C 1
ATOM 817 O O . ARG A 1 104 ? 11.411 -3.624 -28.794 1.00 95.81 104 ARG A O 1
ATOM 824 N N . ARG A 1 105 ? 12.035 -2.712 -26.825 1.00 93.75 105 ARG A N 1
ATOM 825 C CA . ARG A 1 105 ? 13.260 -2.055 -27.321 1.00 93.75 105 ARG A CA 1
ATOM 826 C C . ARG A 1 105 ? 14.356 -3.052 -27.682 1.00 93.75 105 ARG A C 1
ATOM 828 O O . ARG A 1 105 ? 15.084 -2.814 -28.638 1.00 93.75 105 ARG A O 1
ATOM 835 N N . ASP A 1 106 ? 14.460 -4.134 -26.916 1.00 94.12 106 ASP A N 1
ATOM 836 C CA . ASP A 1 106 ? 15.367 -5.249 -27.201 1.00 94.12 106 ASP A CA 1
ATOM 837 C C . ASP A 1 106 ? 14.974 -5.931 -28.522 1.00 94.12 106 ASP A C 1
ATOM 839 O O . ASP A 1 106 ? 15.744 -5.976 -29.478 1.00 94.12 106 ASP A O 1
ATOM 843 N N . LEU A 1 107 ? 13.704 -6.333 -28.640 1.00 94.81 107 LEU A N 1
ATOM 844 C CA . LEU A 1 107 ? 13.192 -7.051 -29.809 1.00 94.81 107 LEU A CA 1
ATOM 845 C C . LEU A 1 107 ? 13.152 -6.216 -31.097 1.00 94.81 107 LEU A C 1
ATOM 847 O O . LEU A 1 107 ? 13.198 -6.793 -32.182 1.00 94.81 107 LEU A O 1
ATOM 851 N N . SER A 1 108 ? 13.038 -4.887 -31.010 1.00 95.06 108 SER A N 1
ATOM 852 C CA . SER A 1 108 ? 13.058 -4.020 -32.195 1.00 95.06 108 SER A CA 1
ATOM 853 C C . SER A 1 108 ? 14.466 -3.670 -32.681 1.00 95.06 108 SER A C 1
ATOM 855 O O . SER A 1 108 ? 14.603 -3.105 -33.765 1.00 95.06 108 SER A O 1
ATOM 857 N N . GLY A 1 109 ? 15.511 -3.992 -31.909 1.00 91.44 109 GLY A N 1
ATOM 858 C CA . GLY A 1 109 ? 16.885 -3.584 -32.208 1.00 91.44 109 GLY A CA 1
ATOM 859 C C . GLY A 1 109 ? 17.125 -2.074 -32.076 1.00 91.44 109 GLY A C 1
ATOM 860 O O . GLY A 1 109 ? 18.130 -1.566 -32.566 1.00 91.44 109 GLY A O 1
ATOM 861 N N . GLU A 1 110 ? 16.213 -1.337 -31.427 1.00 88.50 110 GLU A N 1
ATOM 862 C CA . GLU A 1 110 ? 16.317 0.117 -31.208 1.00 88.50 110 GLU A CA 1
ATOM 863 C C . GLU A 1 110 ? 17.336 0.501 -30.123 1.00 88.50 110 GLU A C 1
ATOM 865 O O . GLU A 1 110 ? 17.649 1.681 -29.949 1.00 88.50 110 GLU A O 1
ATOM 870 N N . ALA A 1 111 ? 17.810 -0.466 -29.339 1.00 90.50 111 ALA A N 1
ATOM 871 C CA . ALA A 1 111 ? 18.758 -0.256 -28.257 1.00 90.50 111 ALA A CA 1
ATOM 872 C C . ALA A 1 111 ? 19.959 -1.190 -28.417 1.00 90.50 111 ALA A C 1
ATOM 874 O O . ALA A 1 111 ? 19.794 -2.386 -28.643 1.00 90.50 111 ALA A O 1
ATOM 875 N N . ASP A 1 112 ? 21.163 -0.641 -28.266 1.00 94.44 112 ASP A N 1
ATOM 876 C CA . ASP A 1 112 ? 22.362 -1.458 -28.107 1.00 94.44 112 ASP A CA 1
ATOM 877 C C . ASP A 1 112 ? 22.404 -2.115 -26.714 1.00 94.44 112 ASP A C 1
ATOM 879 O O . ASP A 1 112 ? 21.617 -1.794 -25.815 1.00 94.44 112 ASP A O 1
ATOM 883 N N . GLU A 1 113 ? 23.349 -3.038 -26.520 1.00 93.38 113 GLU A N 1
ATOM 884 C CA . GLU A 1 113 ? 23.505 -3.750 -25.247 1.00 93.38 113 GLU A CA 1
ATOM 885 C C . GLU A 1 113 ? 23.705 -2.806 -24.053 1.00 93.38 113 GLU A C 1
ATOM 887 O O . GLU A 1 113 ? 23.167 -3.050 -22.974 1.00 93.38 113 GLU A O 1
ATOM 892 N N . THR A 1 114 ? 24.422 -1.694 -24.243 1.00 96.12 114 THR A N 1
ATOM 893 C CA . THR A 1 114 ? 24.694 -0.729 -23.167 1.00 96.12 114 THR A CA 1
ATOM 894 C C . THR A 1 114 ? 23.409 -0.031 -22.721 1.00 96.12 114 THR A C 1
ATOM 896 O O . THR A 1 114 ? 23.153 0.131 -21.524 1.00 96.12 114 THR A O 1
ATOM 899 N N . ALA A 1 115 ? 22.571 0.376 -23.676 1.00 95.75 115 ALA A N 1
ATOM 900 C CA . ALA A 1 115 ? 21.283 0.994 -23.408 1.00 95.75 115 ALA A CA 1
ATOM 901 C C . ALA A 1 115 ? 20.309 0.017 -22.729 1.00 95.75 115 ALA A C 1
ATOM 903 O O . ALA A 1 115 ? 19.558 0.432 -21.838 1.00 95.75 115 ALA A O 1
ATOM 904 N N . LEU A 1 116 ? 20.332 -1.264 -23.111 1.00 95.88 116 LEU A N 1
ATOM 905 C CA . LEU A 1 116 ? 19.533 -2.316 -22.475 1.00 95.88 116 LEU A CA 1
ATOM 906 C C . LEU A 1 116 ? 19.985 -2.584 -21.037 1.00 95.88 116 LEU A C 1
ATOM 908 O O . LEU A 1 116 ? 19.152 -2.552 -20.129 1.00 95.88 116 LEU A O 1
ATOM 912 N N . ASP A 1 117 ? 21.287 -2.747 -20.802 1.00 96.31 117 ASP A N 1
ATOM 913 C CA . ASP A 1 117 ? 21.838 -2.953 -19.458 1.00 96.31 117 ASP A CA 1
ATOM 914 C C . ASP A 1 117 ? 21.513 -1.763 -18.537 1.00 96.31 117 ASP A C 1
ATOM 916 O O . ASP A 1 117 ? 21.106 -1.939 -17.382 1.00 96.31 117 ASP A O 1
ATOM 920 N N . GLY A 1 118 ? 21.594 -0.535 -19.063 1.00 96.88 118 GLY A N 1
ATOM 921 C CA . GLY A 1 118 ? 21.176 0.674 -18.353 1.00 96.88 118 GLY A CA 1
ATOM 922 C C . GLY A 1 118 ? 19.683 0.680 -18.000 1.00 96.88 118 GLY A C 1
ATOM 923 O O . GLY A 1 118 ? 19.312 1.043 -16.880 1.00 96.88 118 GLY A O 1
ATOM 924 N N . ALA A 1 119 ? 18.817 0.242 -18.919 1.00 96.25 119 ALA A N 1
ATOM 925 C CA . ALA A 1 119 ? 17.378 0.146 -18.680 1.00 96.25 119 ALA A CA 1
ATOM 926 C C . ALA A 1 119 ? 17.033 -0.922 -17.628 1.00 96.25 119 ALA A C 1
ATOM 928 O O . ALA A 1 119 ? 16.217 -0.662 -16.740 1.00 96.25 119 ALA A O 1
ATOM 929 N N . VAL A 1 120 ? 17.694 -2.082 -17.672 1.00 97.56 120 VAL A N 1
ATOM 930 C CA . VAL A 1 120 ? 17.558 -3.155 -16.672 1.00 97.56 120 VAL A CA 1
ATOM 931 C C . VAL A 1 120 ? 18.004 -2.672 -15.291 1.00 97.56 120 VAL A C 1
ATOM 933 O O . VAL A 1 120 ? 17.294 -2.868 -14.299 1.00 97.56 120 VAL A O 1
ATOM 936 N N . ALA A 1 121 ? 19.150 -1.992 -15.202 1.00 97.62 121 ALA A N 1
ATOM 937 C CA . ALA A 1 121 ? 19.644 -1.434 -13.946 1.00 97.62 121 ALA A CA 1
ATOM 938 C C . ALA A 1 121 ? 18.679 -0.385 -13.367 1.00 97.62 121 ALA A C 1
ATOM 940 O O . ALA A 1 121 ? 18.353 -0.432 -12.176 1.00 97.62 121 ALA A O 1
ATOM 941 N N . ALA A 1 122 ? 18.171 0.523 -14.206 1.00 97.12 122 ALA A N 1
ATOM 942 C CA . ALA A 1 122 ? 17.198 1.535 -13.802 1.00 97.12 122 ALA A CA 1
ATOM 943 C C . ALA A 1 122 ? 15.872 0.913 -13.334 1.00 97.12 122 ALA A C 1
ATOM 945 O O . ALA A 1 122 ? 15.335 1.328 -12.306 1.00 97.12 122 ALA A O 1
ATOM 946 N N . HIS A 1 123 ? 15.375 -0.109 -14.038 1.00 97.69 123 HIS A N 1
ATOM 947 C CA . HIS A 1 123 ? 14.178 -0.860 -13.659 1.00 97.69 123 HIS A CA 1
ATOM 948 C C . HIS A 1 123 ? 14.345 -1.509 -12.279 1.00 97.69 123 HIS A C 1
ATOM 950 O O . HIS A 1 123 ? 13.561 -1.244 -11.367 1.00 97.69 123 HIS A O 1
ATOM 956 N N . ASN A 1 124 ? 15.419 -2.280 -12.081 1.00 98.19 124 ASN A N 1
ATOM 957 C CA . ASN A 1 124 ? 15.721 -2.918 -10.798 1.00 98.19 124 ASN A CA 1
ATOM 958 C C . ASN A 1 124 ? 15.807 -1.903 -9.648 1.00 98.19 124 ASN A C 1
ATOM 960 O O . ASN A 1 124 ? 15.212 -2.109 -8.587 1.00 98.19 124 ASN A O 1
ATOM 964 N N . ALA A 1 125 ? 16.515 -0.789 -9.859 1.00 97.94 125 ALA A N 1
ATOM 965 C CA . ALA A 1 125 ? 16.658 0.259 -8.856 1.00 97.94 125 ALA A CA 1
ATOM 966 C C . ALA A 1 125 ? 15.313 0.918 -8.510 1.00 97.94 125 ALA A C 1
ATOM 968 O O . ALA A 1 125 ? 15.015 1.113 -7.329 1.00 97.94 125 ALA A O 1
ATOM 969 N N . ALA A 1 126 ? 14.490 1.232 -9.516 1.00 97.69 126 ALA A N 1
ATOM 970 C CA . ALA A 1 126 ? 13.207 1.894 -9.317 1.00 97.69 126 ALA A CA 1
ATOM 971 C C . ALA A 1 126 ? 12.213 1.014 -8.548 1.00 97.69 126 ALA A C 1
ATOM 973 O O . ALA A 1 126 ? 11.584 1.486 -7.600 1.00 97.69 126 ALA A O 1
ATOM 974 N N . PHE A 1 127 ? 12.097 -0.267 -8.903 1.00 98.06 127 PHE A N 1
ATOM 975 C CA . PHE A 1 127 ? 11.175 -1.190 -8.236 1.00 98.06 127 PHE A CA 1
ATOM 976 C C . PHE A 1 127 ? 11.621 -1.547 -6.815 1.00 98.06 127 PHE A C 1
ATOM 978 O O . PHE A 1 127 ? 10.802 -1.517 -5.894 1.00 98.06 127 PHE A O 1
ATOM 985 N N . ALA A 1 128 ? 12.918 -1.787 -6.590 1.00 97.12 128 ALA A N 1
ATOM 986 C CA . ALA A 1 128 ? 13.440 -2.008 -5.240 1.00 97.12 128 ALA A CA 1
ATOM 987 C C . ALA A 1 128 ? 13.217 -0.781 -4.340 1.00 97.12 128 ALA A C 1
ATOM 989 O O . ALA A 1 128 ? 12.729 -0.903 -3.215 1.00 97.12 128 ALA A O 1
ATOM 990 N N . GLN A 1 129 ? 13.510 0.416 -4.859 1.00 97.12 129 GLN A N 1
ATOM 991 C CA . GLN A 1 129 ? 13.286 1.669 -4.143 1.00 97.12 129 GLN A CA 1
ATOM 992 C C . GLN A 1 129 ? 11.803 1.918 -3.861 1.00 97.12 129 GLN A C 1
ATOM 994 O O . GLN A 1 129 ? 11.465 2.391 -2.775 1.00 97.12 129 GLN A O 1
ATOM 999 N N . SER A 1 130 ? 10.933 1.619 -4.826 1.00 97.19 130 SER A N 1
ATOM 1000 C CA . SER A 1 130 ? 9.487 1.733 -4.671 1.00 97.19 130 SER A CA 1
ATOM 1001 C C . SER A 1 130 ? 8.991 0.868 -3.520 1.00 97.19 130 SER A C 1
ATOM 1003 O O . SER A 1 130 ? 8.375 1.403 -2.600 1.00 97.19 130 SER A O 1
ATOM 1005 N N . TYR A 1 131 ? 9.344 -0.421 -3.511 1.00 97.62 131 TYR A N 1
ATOM 1006 C CA . TYR A 1 131 ? 8.967 -1.342 -2.441 1.00 97.62 131 TYR A CA 1
ATOM 1007 C C . TYR A 1 131 ? 9.418 -0.831 -1.066 1.00 97.62 131 TYR A C 1
ATOM 1009 O O . TYR A 1 131 ? 8.591 -0.643 -0.173 1.00 97.62 131 TYR A O 1
ATOM 1017 N N . ASP A 1 132 ? 10.713 -0.529 -0.904 1.00 96.94 132 ASP A N 1
ATOM 1018 C CA . ASP A 1 132 ? 11.286 -0.126 0.390 1.00 96.94 132 ASP A CA 1
ATOM 1019 C C . ASP A 1 132 ? 10.670 1.186 0.908 1.00 96.94 132 ASP A C 1
ATOM 1021 O O . ASP A 1 132 ? 10.440 1.377 2.109 1.00 96.94 132 ASP A O 1
ATOM 1025 N N . ARG A 1 133 ? 10.371 2.124 0.005 1.00 97.25 133 ARG A N 1
ATOM 1026 C CA . ARG A 1 133 ? 9.727 3.389 0.372 1.00 97.25 133 ARG A CA 1
ATOM 1027 C C . ARG A 1 133 ? 8.249 3.217 0.673 1.00 97.25 133 ARG A C 1
ATOM 1029 O O . ARG A 1 133 ? 7.768 3.841 1.615 1.00 97.25 133 ARG A O 1
ATOM 1036 N N . TRP A 1 134 ? 7.535 2.406 -0.098 1.00 95.56 134 TRP A N 1
ATOM 1037 C CA . TRP A 1 134 ? 6.103 2.203 0.089 1.00 95.56 134 TRP A CA 1
ATOM 1038 C C . TRP A 1 134 ? 5.821 1.463 1.395 1.00 95.56 134 TRP A C 1
ATOM 1040 O O . TRP A 1 134 ? 5.021 1.939 2.201 1.00 95.56 134 TRP A O 1
ATOM 1050 N N . ILE A 1 135 ? 6.562 0.385 1.679 1.00 95.75 135 ILE A N 1
ATOM 1051 C CA . ILE A 1 135 ? 6.419 -0.361 2.934 1.00 95.75 135 ILE A CA 1
ATOM 1052 C C . ILE A 1 135 ? 6.728 0.515 4.157 1.00 95.75 135 ILE A C 1
ATOM 1054 O O . ILE A 1 135 ? 5.921 0.577 5.084 1.00 95.75 135 ILE A O 1
ATOM 1058 N N . SER A 1 136 ? 7.821 1.287 4.124 1.00 96.25 136 SER A N 1
ATOM 1059 C CA . SER A 1 136 ? 8.233 2.127 5.259 1.00 96.25 136 SER A CA 1
ATOM 1060 C C . SER A 1 136 ? 7.380 3.381 5.459 1.00 96.25 136 SER A C 1
ATOM 1062 O O . SER A 1 136 ? 7.223 3.860 6.586 1.00 96.25 136 SER A O 1
ATOM 1064 N N . ALA A 1 137 ? 6.831 3.952 4.385 1.00 95.94 137 ALA A N 1
ATOM 1065 C CA . ALA A 1 137 ? 5.970 5.125 4.484 1.00 95.94 137 ALA A CA 1
ATOM 1066 C C . ALA A 1 137 ? 4.534 4.766 4.865 1.00 95.94 137 ALA A C 1
ATOM 1068 O O . ALA A 1 137 ? 3.902 5.547 5.573 1.00 95.94 137 ALA A O 1
ATOM 1069 N N . LEU A 1 138 ? 4.025 3.621 4.400 1.00 94.62 138 LEU A N 1
ATOM 1070 C CA . LEU A 1 138 ? 2.608 3.292 4.494 1.00 94.62 138 LEU A CA 1
ATOM 1071 C C . LEU A 1 138 ? 2.306 2.116 5.424 1.00 94.62 138 LEU A C 1
ATOM 1073 O O . LEU A 1 138 ? 1.358 2.221 6.186 1.00 94.62 138 LEU A O 1
ATOM 1077 N N . TYR A 1 139 ? 3.065 1.021 5.409 1.00 94.94 139 TYR A N 1
ATOM 1078 C CA . TYR A 1 139 ? 2.649 -0.227 6.074 1.00 94.94 139 TYR A CA 1
ATOM 1079 C C . TYR A 1 139 ? 3.305 -0.468 7.434 1.00 94.94 139 TYR A C 1
ATOM 1081 O O . TYR A 1 139 ? 2.658 -0.999 8.340 1.00 94.94 139 TYR A O 1
ATOM 1089 N N . GLU A 1 140 ? 4.562 -0.062 7.619 1.00 94.88 140 GLU A N 1
ATOM 1090 C CA . GLU A 1 140 ? 5.278 -0.263 8.884 1.00 94.88 140 GLU A CA 1
ATOM 1091 C C . GLU A 1 140 ? 4.504 0.336 10.073 1.00 94.88 140 GLU A C 1
ATOM 1093 O O . GLU A 1 140 ? 4.184 1.527 10.107 1.00 94.88 140 GLU A O 1
ATOM 1098 N N . GLY A 1 141 ? 4.180 -0.508 11.059 1.00 95.56 141 GLY A N 1
ATOM 1099 C CA . GLY A 1 141 ? 3.421 -0.122 12.253 1.00 95.56 141 GLY A CA 1
ATOM 1100 C C . GLY A 1 141 ? 1.935 0.177 12.015 1.00 95.56 141 GLY A C 1
ATOM 1101 O O . GLY A 1 141 ? 1.242 0.537 12.966 1.00 95.56 141 GLY A O 1
ATOM 1102 N N . LYS A 1 142 ? 1.401 0.012 10.794 1.00 96.31 142 LYS A N 1
ATOM 1103 C CA . LYS A 1 142 ? 0.004 0.364 10.482 1.00 96.31 142 LYS A CA 1
ATOM 1104 C C . LYS A 1 142 ? -0.996 -0.409 11.346 1.00 96.31 142 LYS A C 1
ATOM 1106 O O . LYS A 1 142 ? -1.941 0.192 11.844 1.00 96.31 142 LYS A O 1
ATOM 1111 N N . TYR A 1 143 ? -0.756 -1.690 11.631 1.00 96.62 143 TYR A N 1
ATOM 1112 C CA . TYR A 1 143 ? -1.630 -2.495 12.502 1.00 96.62 143 TYR A CA 1
ATOM 1113 C C . TYR A 1 143 ? -1.717 -1.980 13.952 1.00 96.62 143 TYR A C 1
ATOM 1115 O O . TYR A 1 143 ? -2.727 -2.204 14.614 1.00 96.62 143 TYR A O 1
ATOM 1123 N N . GLU A 1 144 ? -0.723 -1.230 14.447 1.00 97.19 144 GLU A N 1
ATOM 1124 C CA . GLU A 1 144 ? -0.826 -0.560 15.755 1.00 97.19 144 GLU A CA 1
ATOM 1125 C C . GLU A 1 144 ? -1.797 0.631 15.731 1.00 97.19 144 GLU A C 1
ATOM 1127 O O . GLU A 1 144 ? -2.218 1.080 16.794 1.00 97.19 144 GLU A O 1
ATOM 1132 N N . ILE A 1 145 ? -2.126 1.151 14.543 1.00 97.81 145 ILE A N 1
ATOM 1133 C CA . ILE A 1 145 ? -3.021 2.291 14.307 1.00 97.81 145 ILE A CA 1
ATOM 1134 C C . ILE A 1 145 ? -4.465 1.803 14.095 1.00 97.81 145 ILE A C 1
ATOM 1136 O O . ILE A 1 145 ? -5.396 2.431 14.598 1.00 97.81 145 ILE A O 1
ATOM 1140 N N . LEU A 1 146 ? -4.647 0.674 13.392 1.00 96.69 146 LEU A N 1
ATOM 1141 C CA . LEU A 1 146 ? -5.951 0.192 12.899 1.00 96.69 146 LEU A CA 1
ATOM 1142 C C . LEU A 1 146 ? -6.987 -0.132 13.990 1.00 96.69 146 LEU A C 1
ATOM 1144 O O . LEU A 1 146 ? -8.183 -0.172 13.724 1.00 96.69 146 LEU A O 1
ATOM 1148 N N . GLY A 1 147 ? -6.547 -0.371 15.225 1.00 95.06 147 GLY A N 1
ATOM 1149 C CA . GLY A 1 147 ? -7.455 -0.657 16.343 1.00 95.06 147 GLY A CA 1
ATOM 1150 C C . GLY A 1 147 ? -8.035 0.586 17.031 1.00 95.06 147 GLY A C 1
ATOM 1151 O O . GLY A 1 147 ? -8.804 0.434 17.975 1.00 95.06 147 GLY A O 1
ATOM 1152 N N . ASP A 1 148 ? -7.667 1.799 16.611 1.00 97.69 148 ASP A N 1
ATOM 1153 C CA . ASP A 1 148 ? -8.258 3.048 17.101 1.00 97.69 148 ASP A CA 1
ATOM 1154 C C . ASP A 1 148 ? -9.012 3.740 15.962 1.00 97.69 148 ASP A C 1
ATOM 1156 O O . ASP A 1 148 ? -8.425 4.105 14.940 1.00 97.69 148 ASP A O 1
ATOM 1160 N N . ALA A 1 149 ? -10.322 3.919 16.127 1.00 96.75 149 ALA A N 1
ATOM 1161 C CA . ALA A 1 149 ? -11.196 4.386 15.057 1.00 96.75 149 ALA A CA 1
ATOM 1162 C C . ALA A 1 149 ? -10.859 5.805 14.564 1.00 96.75 149 ALA A C 1
ATOM 1164 O O . ALA A 1 149 ? -10.941 6.076 13.361 1.00 96.75 149 ALA A O 1
ATOM 1165 N N . GLU A 1 150 ? -10.424 6.705 15.454 1.00 97.56 150 GLU A N 1
ATOM 1166 C CA . GLU A 1 150 ? -10.045 8.067 15.064 1.00 97.56 150 GLU A CA 1
ATOM 1167 C C . GLU A 1 150 ? -8.744 8.049 14.259 1.00 97.56 150 GLU A C 1
ATOM 1169 O O . GLU A 1 150 ? -8.644 8.695 13.211 1.00 97.56 150 GLU A O 1
ATOM 1174 N N . LEU A 1 151 ? -7.758 7.277 14.729 1.00 98.12 151 LEU A N 1
ATOM 1175 C CA . LEU A 1 151 ? -6.470 7.160 14.056 1.00 98.12 151 LEU A CA 1
ATOM 1176 C C . LEU A 1 151 ? -6.604 6.465 12.696 1.00 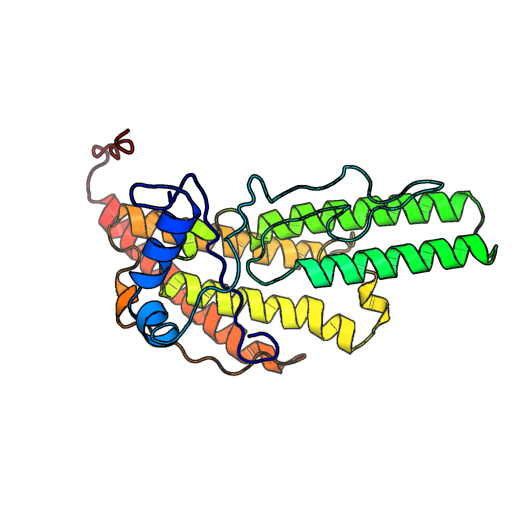98.12 151 LEU A C 1
ATOM 1178 O O . LEU A 1 151 ? -6.046 6.934 11.705 1.00 98.12 151 LEU A O 1
ATOM 1182 N N . THR A 1 152 ? -7.397 5.399 12.635 1.00 97.56 152 THR A N 1
ATOM 1183 C CA . THR A 1 152 ? -7.695 4.650 11.407 1.00 97.56 152 THR A CA 1
ATOM 1184 C C . THR A 1 152 ? -8.388 5.528 10.382 1.00 97.56 152 THR A C 1
ATOM 1186 O O . THR A 1 152 ? -7.992 5.555 9.222 1.00 97.56 152 THR A O 1
ATOM 1189 N N . THR A 1 153 ? -9.378 6.313 10.809 1.00 97.44 153 THR A N 1
ATOM 1190 C CA . THR A 1 153 ? -10.077 7.247 9.918 1.00 97.44 153 THR A CA 1
ATOM 1191 C C . THR A 1 153 ? -9.131 8.305 9.366 1.00 97.44 153 THR A C 1
ATOM 1193 O O . THR A 1 153 ? -9.176 8.622 8.180 1.00 97.44 153 THR A O 1
ATOM 1196 N N . CYS A 1 154 ? -8.266 8.858 10.217 1.00 97.94 154 CYS A N 1
ATOM 1197 C CA . CYS A 1 154 ? -7.257 9.821 9.799 1.00 97.94 154 CYS A CA 1
ATOM 1198 C C . CYS A 1 154 ? -6.308 9.217 8.752 1.00 97.94 154 CYS A C 1
ATOM 1200 O O . CYS A 1 154 ? -6.137 9.799 7.681 1.00 97.94 154 CYS A O 1
ATOM 1202 N N . ALA A 1 155 ? -5.755 8.032 9.036 1.00 97.88 155 ALA A N 1
ATOM 1203 C CA . ALA A 1 155 ? -4.884 7.307 8.117 1.00 97.88 155 ALA A CA 1
ATOM 1204 C C . ALA A 1 155 ? -5.592 7.023 6.787 1.00 97.88 155 ALA A C 1
ATOM 1206 O O . ALA A 1 155 ? -5.082 7.410 5.745 1.00 97.88 155 ALA A O 1
ATOM 1207 N N . PHE A 1 156 ? -6.808 6.472 6.822 1.00 96.81 156 PHE A N 1
ATOM 1208 C CA . PHE A 1 156 ? -7.606 6.186 5.630 1.00 96.81 156 PHE A CA 1
ATOM 1209 C C . PHE A 1 156 ? -7.810 7.420 4.745 1.00 96.81 156 PHE A C 1
ATOM 1211 O O . PHE A 1 156 ? -7.595 7.356 3.536 1.00 96.81 156 PHE A O 1
ATOM 1218 N N . LEU A 1 157 ? -8.195 8.556 5.335 1.00 97.00 157 LEU A N 1
ATOM 1219 C CA . LEU A 1 157 ? -8.442 9.790 4.587 1.00 97.00 157 LEU A CA 1
ATOM 1220 C C . LEU A 1 157 ? -7.172 10.352 3.945 1.00 97.00 157 LEU A C 1
ATOM 1222 O O . LEU A 1 157 ? -7.209 10.759 2.785 1.00 97.00 157 LEU A O 1
ATOM 1226 N N . VAL A 1 158 ? -6.068 10.400 4.693 1.00 97.44 158 VAL A N 1
ATOM 1227 C CA . VAL A 1 158 ? -4.806 10.970 4.205 1.00 97.44 158 VAL A CA 1
ATOM 1228 C C . VAL A 1 158 ? -4.144 10.035 3.197 1.00 97.44 158 VAL A C 1
ATOM 1230 O O . VAL A 1 158 ? -3.843 10.469 2.087 1.00 97.44 158 VAL A O 1
ATOM 1233 N N . ASP A 1 159 ? -3.970 8.760 3.547 1.00 96.69 159 ASP A N 1
ATOM 1234 C CA . ASP A 1 159 ? -3.289 7.765 2.715 1.00 96.69 159 ASP A CA 1
ATOM 1235 C C . ASP A 1 159 ? -4.007 7.608 1.364 1.00 96.69 159 ASP A C 1
ATOM 1237 O O . ASP A 1 159 ? -3.384 7.737 0.308 1.00 96.69 159 ASP A O 1
ATOM 1241 N N . THR A 1 160 ? -5.334 7.427 1.383 1.00 95.50 160 THR A N 1
ATOM 1242 C CA . THR A 1 160 ? -6.125 7.240 0.156 1.00 95.50 160 THR A CA 1
ATOM 1243 C C . THR A 1 160 ? -6.140 8.506 -0.699 1.00 95.50 160 THR A C 1
ATOM 1245 O O . THR A 1 160 ? -5.985 8.428 -1.916 1.00 95.50 160 THR A O 1
ATOM 1248 N N . ALA A 1 161 ? -6.264 9.698 -0.102 1.00 96.00 161 ALA A N 1
ATOM 1249 C CA . ALA A 1 161 ? -6.229 10.934 -0.884 1.00 96.00 161 ALA A CA 1
ATOM 1250 C C . ALA A 1 161 ? -4.868 11.156 -1.557 1.00 96.00 161 ALA A C 1
ATOM 1252 O O . ALA A 1 161 ? -4.818 11.555 -2.721 1.00 96.00 161 ALA A O 1
ATOM 1253 N N . LEU A 1 162 ? -3.767 10.883 -0.850 1.00 95.19 162 LEU A N 1
ATOM 1254 C CA . LEU A 1 162 ? -2.422 10.991 -1.414 1.00 95.19 162 LEU A CA 1
ATOM 1255 C C . LEU A 1 162 ? -2.181 9.951 -2.512 1.00 95.19 162 LEU A C 1
ATOM 1257 O O . LEU A 1 162 ? -1.564 10.287 -3.521 1.00 95.19 162 LEU A O 1
ATOM 1261 N N . TYR A 1 163 ? -2.720 8.739 -2.371 1.00 94.56 163 TYR A N 1
ATOM 1262 C CA . TYR A 1 163 ? -2.708 7.731 -3.431 1.00 94.56 163 TYR A CA 1
ATOM 1263 C C . TYR A 1 163 ? -3.445 8.217 -4.692 1.00 94.56 163 TYR A C 1
ATOM 1265 O O . TYR A 1 163 ? -2.889 8.170 -5.790 1.00 94.56 163 TYR A O 1
ATOM 1273 N N . TYR A 1 164 ? -4.645 8.790 -4.555 1.00 95.19 164 TYR A N 1
ATOM 1274 C CA . TYR A 1 164 ? -5.383 9.323 -5.706 1.00 95.19 164 TYR A CA 1
ATOM 1275 C C . TYR A 1 164 ? -4.669 10.499 -6.383 1.00 95.19 164 TYR A C 1
ATOM 1277 O O . TYR A 1 164 ? -4.651 10.589 -7.612 1.00 95.19 164 TYR A O 1
ATOM 1285 N N . LEU A 1 165 ? -4.069 11.400 -5.605 1.00 93.06 165 LEU A N 1
ATOM 1286 C CA . LEU A 1 165 ? -3.341 12.560 -6.129 1.00 93.06 165 LEU A CA 1
ATOM 1287 C C . LEU A 1 165 ? -2.017 12.163 -6.800 1.00 93.06 165 LEU A C 1
ATOM 1289 O O . LEU A 1 165 ? -1.682 12.666 -7.876 1.00 93.06 165 LEU A O 1
ATOM 1293 N N . GLY A 1 166 ? -1.258 11.281 -6.148 1.00 90.25 166 GLY A N 1
ATOM 1294 C CA . GLY A 1 166 ? 0.118 10.952 -6.511 1.00 90.25 166 GLY A CA 1
ATOM 1295 C C . GLY A 1 166 ? 0.272 9.762 -7.453 1.00 90.25 166 GLY A C 1
ATOM 1296 O O . GLY A 1 166 ? 1.269 9.710 -8.166 1.00 90.25 166 GLY A O 1
ATOM 1297 N N . VAL A 1 167 ? -0.689 8.833 -7.476 1.00 91.69 167 VAL A N 1
ATOM 1298 C CA . VAL A 1 167 ? -0.633 7.609 -8.292 1.00 91.69 167 VAL A CA 1
ATOM 1299 C C . VAL A 1 167 ? -1.751 7.619 -9.329 1.00 91.69 167 VAL A C 1
ATOM 1301 O O . VAL A 1 167 ? -1.481 7.784 -10.517 1.00 91.69 167 VAL A O 1
ATOM 1304 N N . VAL A 1 168 ? -3.011 7.545 -8.889 1.00 93.56 168 VAL A N 1
ATOM 1305 C CA . VAL A 1 168 ? -4.163 7.363 -9.793 1.00 93.56 168 VAL A CA 1
ATOM 1306 C C . VAL A 1 168 ? -4.269 8.507 -10.802 1.00 93.56 168 VAL A C 1
ATOM 1308 O O . VAL A 1 168 ? -4.327 8.278 -12.006 1.00 93.56 168 VAL A O 1
ATOM 1311 N N . THR A 1 169 ? -4.225 9.758 -10.338 1.00 92.81 169 THR A N 1
ATOM 1312 C CA . THR A 1 169 ? -4.346 10.929 -11.222 1.00 92.81 169 THR A CA 1
ATOM 1313 C C . THR A 1 169 ? -3.231 10.987 -12.268 1.00 92.81 169 THR A C 1
ATOM 1315 O O . THR A 1 169 ? -3.470 11.490 -13.361 1.00 92.81 169 THR A O 1
ATOM 1318 N N . GLN A 1 170 ? -2.031 10.482 -11.963 1.00 90.38 170 GLN A N 1
ATOM 1319 C CA . GLN A 1 170 ? -0.918 10.505 -12.915 1.00 90.38 170 GLN A CA 1
ATOM 1320 C C . GLN A 1 170 ? -1.159 9.515 -14.057 1.00 90.38 170 GLN A C 1
ATOM 1322 O O . GLN A 1 170 ? -1.077 9.909 -15.215 1.00 90.38 170 GLN A O 1
ATOM 1327 N N . VAL A 1 171 ? -1.565 8.281 -13.736 1.00 92.31 171 VAL A N 1
ATOM 1328 C CA . VAL A 1 171 ? -1.872 7.242 -14.736 1.00 92.31 171 VAL A CA 1
ATOM 1329 C C . VAL A 1 171 ? -3.074 7.624 -15.604 1.00 92.31 171 VAL A C 1
ATOM 1331 O O . VAL A 1 171 ? -3.067 7.392 -16.806 1.00 92.31 171 VAL A O 1
ATOM 1334 N N . TYR A 1 172 ? -4.095 8.264 -15.029 1.00 93.50 172 TYR A N 1
ATOM 1335 C CA . TYR A 1 172 ? -5.261 8.722 -15.798 1.00 93.50 172 TYR A CA 1
ATOM 1336 C C . TYR A 1 172 ? -4.963 9.907 -16.725 1.00 93.50 172 TYR A C 1
ATOM 1338 O O . TYR A 1 172 ? -5.684 10.113 -17.698 1.00 93.50 172 TYR A O 1
ATOM 1346 N N . ARG A 1 173 ? -3.943 10.718 -16.417 1.00 93.19 173 ARG A N 1
ATOM 1347 C CA . ARG A 1 173 ? -3.511 11.823 -17.287 1.00 93.19 173 ARG A CA 1
ATOM 1348 C C . ARG A 1 173 ? -2.614 11.340 -18.415 1.00 93.19 173 ARG A C 1
ATOM 1350 O O . ARG A 1 173 ? -2.693 11.873 -19.515 1.00 93.19 173 ARG A O 1
ATOM 1357 N N . ASP A 1 174 ? -1.762 10.372 -18.115 1.00 94.50 174 ASP A N 1
ATOM 1358 C CA . ASP A 1 174 ? -0.817 9.786 -19.048 1.00 94.50 174 ASP A CA 1
ATOM 1359 C C . ASP A 1 174 ? -0.630 8.309 -18.687 1.00 94.50 174 ASP A C 1
ATOM 1361 O O . ASP A 1 174 ? -0.017 7.967 -17.672 1.00 94.50 174 ASP A O 1
ATOM 1365 N N . LEU A 1 175 ? -1.171 7.431 -19.535 1.00 92.31 175 LEU A N 1
ATOM 1366 C CA . LEU A 1 175 ? -1.117 5.985 -19.326 1.00 92.31 175 LEU A CA 1
ATOM 1367 C C . LEU A 1 175 ? 0.321 5.464 -19.279 1.00 92.31 175 LEU A C 1
ATOM 1369 O O . LEU A 1 175 ? 0.569 4.465 -18.605 1.00 92.31 175 LEU A O 1
ATOM 1373 N N . GLU A 1 176 ? 1.288 6.137 -19.914 1.00 93.88 176 GLU A N 1
ATOM 1374 C CA . GLU A 1 176 ? 2.685 5.714 -19.829 1.00 93.88 176 GLU A CA 1
ATOM 1375 C C . GLU A 1 176 ? 3.253 5.813 -18.414 1.00 93.88 176 GLU A C 1
ATOM 1377 O O . GLU A 1 176 ? 4.230 5.128 -18.105 1.00 93.88 176 GLU A O 1
ATOM 1382 N N . GLN A 1 177 ? 2.649 6.614 -17.529 1.00 93.31 177 GLN A N 1
ATOM 1383 C CA . GLN A 1 177 ? 3.088 6.729 -16.138 1.00 93.31 177 GLN A CA 1
ATOM 1384 C C . GLN A 1 177 ? 2.967 5.417 -15.367 1.00 93.31 177 GLN A C 1
ATOM 1386 O O . GLN A 1 177 ? 3.636 5.260 -14.348 1.00 93.31 177 GLN A O 1
ATOM 1391 N N . ILE A 1 178 ? 2.200 4.445 -15.868 1.00 94.75 178 ILE A N 1
ATOM 1392 C CA . ILE A 1 178 ? 2.132 3.107 -15.279 1.00 94.75 178 ILE A CA 1
ATOM 1393 C C . ILE A 1 178 ? 3.508 2.409 -15.258 1.00 94.75 178 ILE A C 1
ATOM 1395 O O . ILE A 1 178 ? 3.740 1.558 -14.410 1.00 94.75 178 ILE A O 1
ATOM 1399 N N . LYS A 1 179 ? 4.470 2.805 -16.110 1.00 94.81 179 LYS A N 1
ATOM 1400 C CA . LYS A 1 179 ? 5.849 2.274 -16.068 1.00 94.81 179 LYS A CA 1
ATOM 1401 C C . LYS A 1 179 ? 6.631 2.683 -14.815 1.00 94.81 179 LYS A C 1
ATOM 1403 O O . LYS A 1 179 ? 7.683 2.112 -14.537 1.00 94.81 179 LYS A O 1
ATOM 1408 N N . ASN A 1 180 ? 6.155 3.691 -14.085 1.00 94.69 180 ASN A N 1
ATOM 1409 C CA . ASN A 1 180 ? 6.860 4.292 -12.962 1.00 94.69 180 ASN A CA 1
ATOM 1410 C C . ASN A 1 180 ? 6.302 3.751 -11.637 1.00 94.69 180 ASN A C 1
ATOM 1412 O O . ASN A 1 180 ? 5.214 4.161 -11.223 1.00 94.69 180 ASN A O 1
ATOM 1416 N N . PRO A 1 181 ? 7.034 2.878 -10.922 1.00 95.69 181 PRO A N 1
ATOM 1417 C CA . PRO A 1 181 ? 6.552 2.350 -9.655 1.00 95.69 181 PRO A CA 1
ATOM 1418 C C . PRO A 1 181 ? 6.518 3.449 -8.581 1.00 95.69 181 PRO A C 1
ATOM 1420 O O . PRO A 1 181 ? 7.343 4.373 -8.571 1.00 95.69 181 PRO A O 1
ATOM 1423 N N . THR A 1 182 ? 5.554 3.375 -7.660 1.00 93.56 182 THR A N 1
ATOM 1424 C CA . THR A 1 182 ? 5.291 4.434 -6.672 1.00 93.56 182 THR A CA 1
ATOM 1425 C C . THR A 1 182 ? 6.532 4.758 -5.839 1.00 93.56 182 THR A C 1
ATOM 1427 O O . THR A 1 182 ? 7.129 3.880 -5.230 1.00 93.56 182 THR A O 1
ATOM 1430 N N . PHE A 1 183 ? 6.945 6.028 -5.806 1.00 94.50 183 PHE A N 1
ATOM 1431 C CA . PHE A 1 183 ? 8.198 6.484 -5.175 1.00 94.50 183 PHE A CA 1
ATOM 1432 C C . PHE A 1 183 ? 9.502 5.867 -5.710 1.00 94.50 183 PHE A C 1
ATOM 1434 O O . PHE A 1 183 ? 10.554 6.102 -5.111 1.00 94.50 183 PHE A O 1
ATOM 1441 N N . GLY A 1 184 ? 9.468 5.134 -6.823 1.00 94.19 184 GLY A N 1
ATOM 1442 C CA . GLY A 1 184 ? 10.640 4.461 -7.382 1.00 94.19 184 GLY A CA 1
ATOM 1443 C C . GLY A 1 184 ? 11.578 5.369 -8.173 1.00 94.19 184 GLY A C 1
ATOM 1444 O O . GLY A 1 184 ? 12.763 5.075 -8.286 1.00 94.19 184 GLY A O 1
ATOM 1445 N N . LEU A 1 185 ? 11.084 6.494 -8.697 1.00 91.75 185 LEU A N 1
ATOM 1446 C CA . LEU A 1 185 ? 11.923 7.399 -9.482 1.00 91.75 185 LEU A CA 1
ATOM 1447 C C . LEU A 1 185 ? 12.880 8.211 -8.591 1.00 91.75 185 LEU A C 1
ATOM 1449 O O . LEU A 1 185 ? 12.454 8.723 -7.547 1.00 91.75 185 LEU A O 1
ATOM 1453 N N . PRO A 1 186 ? 14.137 8.433 -9.019 1.00 90.38 186 PRO A N 1
ATOM 1454 C CA . PRO A 1 186 ? 15.140 9.187 -8.267 1.00 90.38 186 PRO A CA 1
ATOM 1455 C C . PRO A 1 186 ? 14.994 10.712 -8.442 1.00 90.38 186 PRO A C 1
ATOM 1457 O O . PRO A 1 186 ? 15.978 11.424 -8.612 1.00 90.38 186 PRO A O 1
ATOM 1460 N N . ILE A 1 187 ? 13.767 11.233 -8.384 1.00 92.38 187 ILE A N 1
ATOM 1461 C CA . ILE A 1 187 ? 13.471 12.662 -8.567 1.00 92.38 187 ILE A CA 1
ATOM 1462 C C . ILE A 1 187 ? 13.132 13.351 -7.231 1.00 92.38 187 ILE A C 1
ATOM 1464 O O . ILE A 1 187 ? 12.666 12.699 -6.294 1.00 92.38 187 ILE A O 1
ATOM 1468 N N . PRO A 1 188 ? 13.328 14.676 -7.091 1.00 93.38 188 PRO A N 1
ATOM 1469 C CA . PRO A 1 188 ? 13.048 15.376 -5.833 1.00 93.38 188 PRO A CA 1
ATOM 1470 C C . PRO A 1 188 ? 11.599 15.226 -5.348 1.00 93.38 188 PRO A C 1
ATOM 1472 O O . PRO A 1 188 ? 11.366 15.009 -4.159 1.00 93.38 188 PRO A O 1
ATOM 1475 N N . HIS A 1 189 ? 10.628 15.271 -6.265 1.00 89.25 189 HIS A N 1
ATOM 1476 C CA . HIS A 1 189 ? 9.205 15.183 -5.932 1.00 89.25 189 HIS A CA 1
ATOM 1477 C C . HIS A 1 189 ? 8.838 13.870 -5.218 1.00 89.25 189 HIS A C 1
ATOM 1479 O O . HIS A 1 189 ? 8.165 13.895 -4.188 1.00 89.25 189 HIS A O 1
ATOM 1485 N N . THR A 1 190 ? 9.327 12.721 -5.704 1.00 91.12 190 THR A N 1
ATOM 1486 C CA . THR A 1 190 ? 9.064 11.416 -5.070 1.00 91.12 190 THR A CA 1
ATOM 1487 C C . THR A 1 190 ? 9.698 11.325 -3.687 1.00 91.12 190 THR A C 1
ATOM 1489 O O . THR A 1 190 ? 9.078 10.792 -2.772 1.00 91.12 190 THR A O 1
ATOM 1492 N N . ARG A 1 191 ? 10.899 11.890 -3.498 1.00 93.62 191 ARG A N 1
ATOM 1493 C CA . ARG A 1 191 ? 11.583 11.931 -2.194 1.00 93.62 191 ARG A CA 1
ATOM 1494 C C . ARG A 1 191 ? 10.830 12.779 -1.172 1.00 93.62 191 ARG A C 1
ATOM 1496 O O . ARG A 1 191 ? 10.719 12.368 -0.019 1.00 93.62 191 ARG A O 1
ATOM 1503 N N . ILE A 1 192 ? 10.322 13.939 -1.587 1.00 94.81 192 ILE A N 1
ATOM 1504 C CA . ILE A 1 192 ? 9.542 14.834 -0.724 1.00 94.81 192 ILE A CA 1
ATOM 1505 C C . ILE A 1 192 ? 8.227 14.160 -0.325 1.00 94.81 192 ILE A C 1
ATOM 1507 O O . ILE A 1 192 ? 7.931 14.068 0.866 1.00 94.81 192 ILE A O 1
ATOM 1511 N N . ALA A 1 193 ? 7.477 13.630 -1.296 1.00 94.25 193 ALA A N 1
ATOM 1512 C CA . ALA A 1 193 ? 6.211 12.945 -1.041 1.00 94.25 193 ALA A CA 1
ATOM 1513 C C . ALA A 1 193 ? 6.390 11.725 -0.116 1.00 94.25 193 ALA A C 1
ATOM 1515 O O . ALA A 1 193 ? 5.676 11.597 0.880 1.00 94.25 193 ALA A O 1
ATOM 1516 N N . TYR A 1 194 ? 7.409 10.896 -0.376 1.00 96.56 194 TYR A N 1
ATOM 1517 C CA . TYR A 1 194 ? 7.815 9.802 0.509 1.00 96.56 194 TYR A CA 1
ATOM 1518 C C . TYR A 1 194 ? 8.102 10.291 1.936 1.00 96.56 194 TYR A C 1
ATOM 1520 O O . TYR A 1 194 ? 7.592 9.726 2.904 1.00 96.56 194 TYR A O 1
ATOM 1528 N N . GLY A 1 195 ? 8.901 11.353 2.080 1.00 97.12 195 GLY A N 1
ATOM 1529 C CA . GLY A 1 195 ? 9.261 11.913 3.381 1.00 97.12 195 GLY A CA 1
ATOM 1530 C C . GLY A 1 195 ? 8.043 12.384 4.176 1.00 97.12 195 GLY A C 1
ATOM 1531 O O . GLY A 1 195 ? 7.926 12.062 5.358 1.00 97.12 195 GLY A O 1
ATOM 1532 N N . ILE A 1 196 ? 7.111 13.081 3.521 1.00 96.19 196 ILE A N 1
ATOM 1533 C CA . ILE A 1 196 ? 5.859 13.546 4.133 1.00 96.19 196 ILE A CA 1
ATOM 1534 C C . ILE A 1 196 ? 5.027 12.358 4.624 1.00 96.19 196 ILE A C 1
ATOM 1536 O O . ILE A 1 196 ? 4.650 12.331 5.797 1.00 96.19 196 ILE A O 1
ATOM 1540 N N . MET A 1 197 ? 4.786 11.357 3.769 1.00 97.31 197 MET A N 1
ATOM 1541 C CA . MET A 1 197 ? 4.001 10.174 4.145 1.00 97.31 197 MET A CA 1
ATOM 1542 C C . MET A 1 197 ? 4.660 9.391 5.281 1.00 97.31 197 MET A C 1
ATOM 1544 O O . MET A 1 197 ? 3.994 9.014 6.245 1.00 97.31 197 MET A O 1
ATOM 1548 N N . ARG A 1 198 ? 5.987 9.228 5.243 1.00 97.81 198 ARG A N 1
ATOM 1549 C CA . ARG A 1 198 ? 6.733 8.563 6.316 1.00 97.81 198 ARG A CA 1
ATOM 1550 C C . ARG A 1 198 ? 6.643 9.319 7.640 1.00 97.81 198 ARG A C 1
ATOM 1552 O O . ARG A 1 198 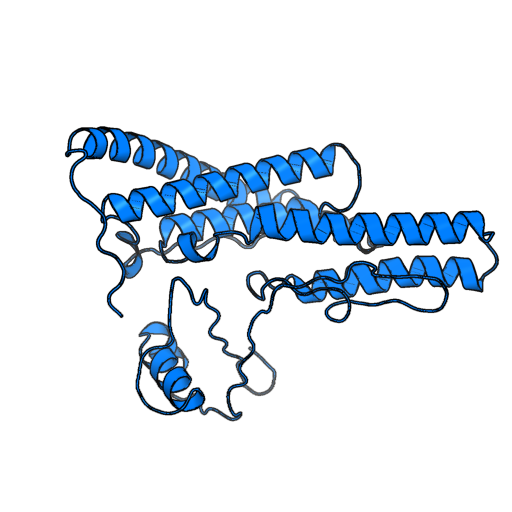? 6.495 8.694 8.690 1.00 97.81 198 ARG A O 1
ATOM 1559 N N . ILE A 1 199 ? 6.740 10.649 7.623 1.00 97.88 199 ILE A N 1
ATOM 1560 C CA . ILE A 1 199 ? 6.567 11.468 8.831 1.00 97.88 199 ILE A CA 1
ATOM 1561 C C . ILE A 1 199 ? 5.150 11.297 9.370 1.00 97.88 199 ILE A C 1
ATOM 1563 O O . ILE A 1 199 ? 4.996 11.008 10.556 1.00 97.88 199 ILE A O 1
ATOM 1567 N N . PHE A 1 200 ? 4.137 11.421 8.511 1.00 98.25 200 PHE A N 1
ATOM 1568 C CA . PHE A 1 200 ? 2.740 11.227 8.882 1.00 98.25 200 PHE A CA 1
ATOM 1569 C C . PHE A 1 200 ? 2.517 9.865 9.555 1.00 98.25 200 PHE A C 1
ATOM 1571 O O . PHE A 1 200 ? 2.061 9.817 10.698 1.00 98.25 200 PHE A O 1
ATOM 1578 N N . ASN A 1 201 ? 2.939 8.765 8.926 1.00 98.12 201 ASN A N 1
ATOM 1579 C CA . ASN A 1 201 ? 2.765 7.423 9.481 1.00 98.12 201 ASN A CA 1
ATOM 1580 C C . ASN A 1 201 ? 3.486 7.247 10.829 1.00 98.12 201 ASN A C 1
ATOM 1582 O O . ASN A 1 201 ? 2.891 6.781 11.801 1.00 98.12 201 ASN A O 1
ATOM 1586 N N . ARG A 1 202 ? 4.735 7.723 10.954 1.00 98.00 202 ARG A N 1
ATOM 1587 C CA . ARG A 1 202 ? 5.473 7.695 12.233 1.00 98.00 202 ARG A CA 1
ATOM 1588 C C . ARG A 1 202 ? 4.781 8.501 13.330 1.00 98.00 202 ARG A C 1
ATOM 1590 O O . ARG A 1 202 ? 4.829 8.117 14.500 1.00 98.00 202 ARG A O 1
ATOM 1597 N N . ARG A 1 203 ? 4.171 9.635 12.983 1.00 97.81 203 ARG A N 1
ATOM 1598 C CA . ARG A 1 203 ? 3.404 10.457 13.924 1.00 97.81 203 ARG A CA 1
ATOM 1599 C C . ARG A 1 203 ? 2.131 9.750 14.377 1.00 97.81 203 ARG A C 1
ATOM 1601 O O . ARG A 1 203 ? 1.902 9.671 15.582 1.00 97.81 203 ARG A O 1
ATOM 1608 N N . MET A 1 204 ? 1.383 9.152 13.455 1.00 98.31 204 MET A N 1
ATOM 1609 C CA . MET A 1 204 ? 0.198 8.348 13.766 1.00 98.31 204 MET A CA 1
ATOM 1610 C C . MET A 1 204 ? 0.531 7.156 14.671 1.00 98.31 204 MET A C 1
ATOM 1612 O O . MET A 1 204 ? -0.133 6.945 15.685 1.00 98.31 204 MET A O 1
ATOM 1616 N N . LEU A 1 205 ? 1.625 6.448 14.384 1.00 97.75 205 LEU A N 1
ATOM 1617 C CA . LEU A 1 205 ? 2.135 5.364 15.224 1.00 97.75 205 LEU A CA 1
ATOM 1618 C C . LEU A 1 205 ? 2.481 5.846 16.640 1.00 97.75 205 LEU A C 1
ATOM 1620 O O . LEU A 1 205 ? 2.137 5.218 17.642 1.00 97.75 205 LEU A O 1
ATOM 1624 N N . ARG A 1 206 ? 3.133 7.009 16.746 1.00 97.25 206 ARG A N 1
ATOM 1625 C CA . ARG A 1 206 ? 3.450 7.620 18.041 1.00 97.25 206 ARG A CA 1
ATOM 1626 C C . ARG A 1 206 ? 2.184 7.962 18.831 1.00 97.25 206 ARG A C 1
ATOM 1628 O O . ARG A 1 206 ? 2.175 7.770 20.044 1.00 97.25 206 ARG A O 1
ATOM 1635 N N . LEU A 1 207 ? 1.137 8.458 18.172 1.00 97.94 207 LEU A N 1
ATOM 1636 C CA . LEU A 1 207 ? -0.156 8.742 18.803 1.00 97.94 207 LEU A CA 1
ATOM 1637 C C . LEU A 1 207 ? -0.847 7.464 19.289 1.00 97.94 207 LEU A C 1
ATOM 1639 O O . LEU A 1 207 ? -1.329 7.444 20.419 1.00 97.94 207 LEU A O 1
ATOM 1643 N N . ALA A 1 208 ? -0.831 6.391 18.494 1.00 97.62 208 ALA A N 1
ATOM 1644 C CA . ALA A 1 208 ? -1.363 5.090 18.898 1.00 97.62 208 ALA A CA 1
ATOM 1645 C C . ALA A 1 208 ? -0.705 4.584 20.189 1.00 97.62 208 ALA A C 1
ATOM 1647 O O . ALA A 1 208 ? -1.391 4.255 21.158 1.00 97.62 208 ALA A O 1
ATOM 1648 N N . ARG A 1 209 ? 0.631 4.612 20.248 1.00 95.69 209 ARG A N 1
ATOM 1649 C CA . ARG A 1 209 ? 1.397 4.177 21.428 1.00 95.69 209 ARG A CA 1
ATOM 1650 C C . ARG A 1 209 ? 1.119 5.032 22.661 1.00 95.69 209 ARG A C 1
ATOM 1652 O O . ARG A 1 209 ? 0.939 4.486 23.745 1.00 95.69 209 ARG A O 1
ATOM 1659 N N . LEU A 1 210 ? 1.016 6.353 22.502 1.00 95.75 210 LEU A N 1
ATOM 1660 C CA . LEU A 1 210 ? 0.621 7.239 23.602 1.00 95.75 210 LEU A CA 1
ATOM 1661 C C . LEU A 1 210 ? -0.773 6.923 24.128 1.00 95.75 210 LEU A C 1
ATOM 1663 O O . LEU A 1 210 ? -0.974 6.871 25.337 1.00 95.75 210 LEU A O 1
ATOM 1667 N N . ARG A 1 211 ? -1.738 6.713 23.229 1.00 95.88 211 ARG A N 1
ATOM 1668 C CA . ARG A 1 211 ? -3.103 6.373 23.627 1.00 95.88 211 ARG A CA 1
ATOM 1669 C C . ARG A 1 211 ? -3.152 5.042 24.365 1.00 95.88 211 ARG A C 1
ATOM 1671 O O . ARG A 1 211 ? -3.884 4.940 25.343 1.00 95.88 211 ARG A O 1
ATOM 1678 N N . ARG A 1 212 ? -2.344 4.054 23.962 1.00 94.62 212 ARG A N 1
ATOM 1679 C CA . ARG A 1 212 ? -2.212 2.777 24.686 1.00 94.62 212 ARG A CA 1
ATOM 1680 C C . ARG A 1 212 ? -1.650 2.985 26.091 1.00 94.62 212 ARG A C 1
ATOM 1682 O O . ARG A 1 212 ? -2.260 2.524 27.045 1.00 94.62 212 ARG A O 1
ATOM 1689 N N . GLN A 1 213 ? -0.558 3.740 26.223 1.00 93.31 213 GLN A N 1
ATOM 1690 C CA . GLN A 1 213 ? 0.038 4.071 27.528 1.00 93.31 213 GLN A CA 1
ATOM 1691 C C . GLN A 1 213 ? -0.935 4.822 28.445 1.00 93.31 213 GLN A C 1
ATOM 1693 O O . GLN A 1 213 ? -0.968 4.579 29.643 1.00 93.31 213 GLN A O 1
ATOM 1698 N N . ALA A 1 214 ? -1.751 5.712 27.881 1.00 92.69 214 ALA A N 1
ATOM 1699 C CA . ALA A 1 214 ? -2.754 6.467 28.622 1.00 92.69 214 ALA A CA 1
ATOM 1700 C C . ALA A 1 214 ? -4.076 5.703 28.848 1.00 92.69 214 ALA A C 1
ATOM 1702 O O . ALA A 1 214 ? -5.010 6.290 29.387 1.00 92.69 214 ALA A O 1
ATOM 1703 N N . GLY A 1 215 ? -4.213 4.454 28.381 1.00 93.56 215 GLY A N 1
ATOM 1704 C CA . GLY A 1 215 ? -5.462 3.684 28.484 1.00 93.56 215 GLY A CA 1
ATOM 1705 C C . GLY A 1 215 ? -6.634 4.255 27.669 1.00 93.56 215 GLY A C 1
ATOM 1706 O O . GLY A 1 215 ? -7.790 3.973 27.957 1.00 93.56 215 GLY A O 1
ATOM 1707 N N . THR A 1 216 ? -6.358 5.084 26.659 1.00 94.62 216 THR A N 1
ATOM 1708 C CA . THR A 1 216 ? -7.370 5.773 25.832 1.00 94.62 216 THR A CA 1
ATOM 1709 C C . THR A 1 216 ? -7.443 5.258 24.395 1.00 94.62 216 THR A C 1
ATOM 1711 O O . THR A 1 216 ? -8.215 5.781 23.589 1.00 94.62 216 THR A O 1
ATOM 1714 N N . TYR A 1 217 ? -6.641 4.251 24.052 1.00 96.25 217 TYR A N 1
ATOM 1715 C CA . TYR A 1 217 ? -6.647 3.639 22.727 1.00 96.25 217 TYR A CA 1
ATOM 1716 C C . TYR A 1 217 ? -8.007 3.005 22.434 1.00 96.25 217 TYR A C 1
ATOM 1718 O O . TYR A 1 217 ? -8.506 2.211 23.225 1.00 96.25 217 TYR A O 1
ATOM 1726 N N . GLY A 1 218 ? -8.620 3.380 21.312 1.00 96.00 218 GLY A N 1
ATOM 1727 C CA . GLY A 1 218 ? -9.920 2.842 20.912 1.00 96.00 218 GLY A CA 1
ATOM 1728 C C . GLY A 1 218 ? -11.116 3.371 21.715 1.00 96.00 218 GLY A C 1
ATOM 1729 O O . GLY A 1 218 ? -12.230 2.885 21.538 1.00 96.00 218 GLY A O 1
ATOM 1730 N N . ARG A 1 219 ? -10.939 4.415 22.541 1.00 94.44 219 ARG A N 1
ATOM 1731 C CA . ARG A 1 219 ? -12.001 5.012 23.387 1.00 94.44 219 ARG A CA 1
ATOM 1732 C C . ARG A 1 219 ? -13.271 5.458 22.640 1.00 94.44 219 ARG A C 1
ATOM 1734 O O . ARG A 1 219 ? -14.271 5.770 23.273 1.00 94.44 219 ARG A O 1
ATOM 1741 N N . ARG A 1 220 ? -13.215 5.591 21.308 1.00 94.12 220 ARG A N 1
ATOM 1742 C CA . ARG A 1 220 ? -14.344 5.995 20.453 1.00 94.12 220 ARG A CA 1
ATOM 1743 C C . ARG A 1 220 ? -14.865 4.861 19.561 1.00 94.12 220 ARG A C 1
ATOM 1745 O O . ARG A 1 220 ? -15.798 5.109 18.815 1.00 94.12 220 ARG A O 1
ATOM 1752 N N . ASN A 1 221 ? -14.319 3.644 19.622 1.00 94.12 221 ASN A N 1
ATOM 1753 C CA . ASN A 1 221 ? -14.571 2.609 18.609 1.00 94.12 221 ASN A CA 1
ATOM 1754 C C . ASN A 1 221 ? -16.050 2.224 18.422 1.00 94.12 221 ASN A C 1
ATOM 1756 O O . ASN A 1 221 ? -16.436 1.919 17.301 1.00 94.12 221 ASN A O 1
ATOM 1760 N N . VAL A 1 222 ? -16.868 2.247 19.479 1.00 89.38 222 VAL A N 1
ATOM 1761 C CA . VAL A 1 222 ? -18.267 1.774 19.427 1.00 89.38 222 VAL A CA 1
ATOM 1762 C C . VAL A 1 222 ? -19.179 2.709 18.625 1.00 89.38 222 VAL A C 1
ATOM 1764 O O . VAL A 1 222 ? -19.985 2.246 17.829 1.00 89.38 222 VAL A O 1
ATOM 1767 N N . GLU A 1 223 ? -19.044 4.024 18.799 1.00 85.75 223 GLU A N 1
ATOM 1768 C CA . GLU A 1 223 ? -19.951 5.016 18.191 1.00 85.75 223 GLU A CA 1
ATOM 1769 C C . GLU A 1 223 ? -19.285 5.830 17.074 1.00 85.75 223 GLU A C 1
ATOM 1771 O O . GLU A 1 223 ? -19.865 6.773 16.527 1.00 85.75 223 GLU A O 1
ATOM 1776 N N . TRP A 1 224 ? -18.035 5.512 16.735 1.00 92.38 224 TRP A N 1
ATOM 1777 C CA . TRP A 1 224 ? -17.311 6.265 15.727 1.00 92.38 224 TRP A CA 1
ATOM 1778 C C . TRP A 1 224 ? -17.838 5.965 14.329 1.00 92.38 224 TRP A C 1
ATOM 1780 O O . TRP A 1 224 ? -17.640 4.885 13.777 1.00 92.38 224 TRP A O 1
ATOM 1790 N N . ARG A 1 225 ? -18.449 6.976 13.712 1.00 88.50 225 ARG A N 1
ATOM 1791 C CA . ARG A 1 225 ? -18.933 6.905 12.337 1.00 88.50 225 ARG A CA 1
ATOM 1792 C C . ARG A 1 225 ? -18.472 8.116 11.548 1.00 88.50 225 ARG A C 1
ATOM 1794 O O . ARG A 1 225 ? -18.822 9.253 11.856 1.00 88.50 225 ARG A O 1
ATOM 1801 N N . VAL A 1 226 ? -17.724 7.864 10.477 1.00 86.75 226 VAL A N 1
ATOM 1802 C CA . VAL A 1 226 ? -17.295 8.898 9.536 1.00 86.75 226 VAL A CA 1
ATOM 1803 C C . VAL A 1 226 ? -17.664 8.483 8.121 1.00 86.75 226 VAL A C 1
ATOM 1805 O O . VAL A 1 226 ? -17.071 7.580 7.547 1.00 86.75 226 VAL A O 1
ATOM 1808 N N . LEU A 1 227 ? -18.640 9.184 7.545 1.00 85.56 227 LEU A N 1
ATOM 1809 C CA . LEU A 1 227 ? -18.940 9.097 6.119 1.00 85.56 227 LEU A CA 1
ATOM 1810 C C . LEU A 1 227 ? -18.043 10.085 5.373 1.00 85.56 227 LEU A C 1
ATOM 1812 O O . LEU A 1 227 ? -18.046 11.280 5.685 1.00 85.56 227 LEU A O 1
ATOM 1816 N N . SER A 1 228 ? -17.258 9.594 4.418 1.00 79.56 228 SER A N 1
ATOM 1817 C CA . SER A 1 228 ? -16.473 10.427 3.504 1.00 79.56 228 SER A CA 1
ATOM 1818 C C . SER A 1 228 ? -17.150 10.495 2.139 1.00 79.56 228 SER A C 1
ATOM 1820 O O . SER A 1 228 ? -17.801 9.541 1.721 1.00 79.56 228 SER A O 1
ATOM 1822 N N . LYS A 1 229 ? -16.963 11.611 1.426 1.00 83.00 229 LYS A N 1
ATOM 1823 C CA . LYS A 1 229 ? -17.218 11.644 -0.020 1.00 83.00 229 LYS A CA 1
ATOM 1824 C C . LYS A 1 229 ? -16.229 10.708 -0.723 1.00 83.00 229 LYS A C 1
ATOM 1826 O O . LYS A 1 229 ? -15.145 10.454 -0.188 1.00 83.00 229 LYS A O 1
ATOM 1831 N N . ALA A 1 230 ? -16.610 10.229 -1.905 1.00 87.31 230 ALA A N 1
ATOM 1832 C CA . ALA A 1 230 ? -15.728 9.443 -2.757 1.00 87.31 230 ALA A CA 1
ATOM 1833 C C . ALA A 1 230 ? -14.436 10.216 -3.070 1.00 87.31 230 ALA A C 1
ATOM 1835 O O . ALA A 1 230 ? -14.455 11.440 -3.226 1.00 87.31 230 ALA A O 1
ATOM 1836 N N . PHE A 1 231 ? -13.324 9.490 -3.151 1.00 93.00 231 PHE A N 1
ATOM 1837 C CA . PHE A 1 231 ? -12.063 10.026 -3.648 1.00 93.00 231 PHE A CA 1
ATOM 1838 C C . PHE A 1 231 ? -12.156 10.144 -5.168 1.00 93.00 231 PHE A C 1
ATOM 1840 O O . PHE A 1 231 ? -12.694 9.261 -5.833 1.00 93.00 231 PHE A O 1
ATOM 1847 N N . GLY A 1 232 ? -11.675 11.258 -5.709 1.00 91.44 232 GLY A N 1
ATOM 1848 C CA . GLY A 1 232 ? -11.754 11.557 -7.136 1.00 91.44 232 GLY A CA 1
ATOM 1849 C C . GLY A 1 232 ? -10.414 12.018 -7.689 1.00 91.44 232 GLY A C 1
ATOM 1850 O O . GLY A 1 232 ? -9.505 12.380 -6.933 1.00 91.44 232 GLY A O 1
ATOM 1851 N N . LEU A 1 233 ? -10.303 12.020 -9.015 1.00 91.06 233 LEU A N 1
ATOM 1852 C CA . LEU A 1 233 ? -9.117 12.496 -9.723 1.00 91.06 233 LEU A CA 1
ATOM 1853 C C . LEU A 1 233 ? -8.859 13.985 -9.438 1.00 91.06 233 LEU A C 1
ATOM 1855 O O . LEU A 1 233 ? -9.789 14.783 -9.283 1.00 91.06 233 LEU A O 1
ATOM 1859 N N . GLY A 1 234 ? -7.582 14.366 -9.381 1.00 85.69 234 GLY A N 1
ATOM 1860 C CA . GLY A 1 234 ? -7.165 15.750 -9.165 1.00 85.69 234 GLY A CA 1
ATOM 1861 C C . GLY A 1 234 ? -7.762 16.364 -7.892 1.00 85.69 234 GLY A C 1
ATOM 1862 O O . GLY A 1 234 ? -7.594 15.843 -6.791 1.00 85.69 234 GLY A O 1
ATOM 1863 N N . SER A 1 235 ? -8.472 17.488 -8.031 1.00 88.00 235 SER A N 1
ATOM 1864 C CA . SER A 1 235 ? -9.031 18.234 -6.894 1.00 88.00 235 SER A CA 1
ATOM 1865 C C . SER A 1 235 ? -10.098 17.465 -6.103 1.00 88.00 235 SER A C 1
ATOM 1867 O O . SER A 1 235 ? -10.344 17.806 -4.943 1.00 88.00 235 SER A O 1
ATOM 1869 N N . GLY A 1 236 ? -10.677 16.396 -6.666 1.00 91.12 236 GLY A N 1
ATOM 1870 C CA . GLY A 1 236 ? -11.682 15.561 -5.999 1.00 91.12 236 GLY A CA 1
ATOM 1871 C C . GLY A 1 236 ? -11.197 14.913 -4.695 1.00 91.12 236 GLY A C 1
ATOM 1872 O O . GLY A 1 236 ? -12.002 14.645 -3.806 1.00 91.12 236 GLY A O 1
ATOM 1873 N N . SER A 1 237 ? -9.884 14.736 -4.527 1.00 94.62 237 SER A N 1
ATOM 1874 C CA . SER A 1 237 ? -9.287 14.163 -3.311 1.00 94.62 237 SER A CA 1
ATOM 1875 C C . SER A 1 237 ? -8.827 15.201 -2.278 1.00 94.62 237 SER A C 1
ATOM 1877 O O . SER A 1 237 ? -8.503 14.840 -1.145 1.00 94.62 237 SER A O 1
ATOM 1879 N N . LEU A 1 238 ? -8.859 16.501 -2.602 1.00 94.31 238 LEU A N 1
ATOM 1880 C CA . LEU A 1 238 ? -8.428 17.558 -1.676 1.00 94.31 238 LEU A CA 1
ATOM 1881 C C . LEU A 1 238 ? -9.364 17.700 -0.470 1.00 94.31 238 LEU A C 1
ATOM 1883 O O . LEU A 1 238 ? -8.904 17.946 0.642 1.00 94.31 238 LEU A O 1
ATOM 1887 N N . GLY A 1 239 ? -10.673 17.512 -0.657 1.00 94.81 239 GLY A N 1
ATOM 1888 C CA . GLY A 1 239 ? -11.648 17.558 0.439 1.00 94.81 239 GLY A CA 1
ATOM 1889 C C . GLY A 1 239 ? -11.378 16.498 1.519 1.00 94.81 239 GLY A C 1
ATOM 1890 O O . GLY A 1 239 ? -11.175 16.864 2.684 1.00 94.81 239 GLY A O 1
ATOM 1891 N N . PRO A 1 240 ? -11.339 15.199 1.157 1.00 95.50 240 PRO A N 1
ATOM 1892 C CA . PRO A 1 240 ? -10.934 14.124 2.063 1.00 95.50 240 PRO A CA 1
ATOM 1893 C C . PRO A 1 240 ? -9.564 14.361 2.708 1.00 95.50 240 PRO A C 1
ATOM 1895 O O . PRO A 1 240 ? -9.447 14.223 3.927 1.00 95.50 240 PRO A O 1
ATOM 1898 N N . LEU A 1 241 ? -8.568 14.811 1.932 1.00 96.38 241 LEU A N 1
ATOM 1899 C CA . LEU A 1 241 ? -7.235 15.126 2.451 1.00 96.38 241 LEU A CA 1
ATOM 1900 C C . LEU A 1 241 ? -7.294 16.185 3.555 1.00 96.38 241 LEU A C 1
ATOM 1902 O O . LEU A 1 241 ? -6.810 15.955 4.660 1.00 96.38 241 LEU A O 1
ATOM 1906 N N . MET A 1 242 ? -7.935 17.328 3.297 1.00 96.12 242 MET A N 1
ATOM 1907 C CA . MET A 1 242 ? -8.039 18.412 4.278 1.00 96.12 242 MET A CA 1
ATOM 1908 C C . MET A 1 242 ? -8.796 17.984 5.535 1.00 96.12 242 MET A C 1
ATOM 1910 O O . MET A 1 242 ? -8.452 18.411 6.638 1.00 96.12 242 MET A O 1
ATOM 1914 N N . ARG A 1 243 ? -9.805 17.116 5.402 1.00 96.25 243 ARG A N 1
ATOM 1915 C CA . ARG A 1 243 ? -10.492 16.524 6.556 1.00 96.25 243 ARG A CA 1
ATOM 1916 C C . ARG A 1 243 ? -9.552 15.638 7.375 1.00 96.25 243 ARG A C 1
ATOM 1918 O O . ARG A 1 243 ? -9.528 15.777 8.597 1.00 96.25 243 ARG A O 1
ATOM 1925 N N . GLY A 1 244 ? -8.780 14.777 6.714 1.00 97.12 244 GLY A N 1
ATOM 1926 C CA . GLY A 1 244 ? -7.761 13.942 7.349 1.00 97.12 244 GLY A CA 1
ATOM 1927 C C . GLY A 1 244 ? -6.704 14.777 8.076 1.00 97.12 244 GLY A C 1
ATOM 1928 O O . GLY A 1 244 ? -6.445 14.543 9.250 1.00 97.12 244 GLY A O 1
ATOM 1929 N N . LEU A 1 245 ? -6.182 15.828 7.438 1.00 97.81 245 LEU A N 1
ATOM 1930 C CA . LEU A 1 245 ? -5.186 16.728 8.032 1.00 97.81 245 LEU A CA 1
ATOM 1931 C C . LEU A 1 245 ? -5.728 17.514 9.237 1.00 97.81 245 LEU A C 1
ATOM 1933 O O . LEU A 1 245 ? -5.029 17.662 10.236 1.00 97.81 245 LEU A O 1
ATOM 1937 N N . ARG A 1 246 ? -6.981 17.989 9.189 1.00 97.69 246 ARG A N 1
ATOM 1938 C CA . ARG A 1 246 ? -7.630 18.638 10.347 1.00 97.69 246 ARG A CA 1
ATOM 1939 C C . ARG A 1 246 ? -7.813 17.666 11.509 1.00 97.69 246 ARG A C 1
ATOM 1941 O O . ARG A 1 246 ? -7.574 18.037 12.657 1.00 97.69 246 ARG A O 1
ATOM 1948 N N . LEU A 1 247 ? -8.222 16.430 11.215 1.00 97.25 247 LEU A N 1
ATOM 1949 C CA . LEU A 1 247 ? -8.327 15.379 12.223 1.00 97.25 247 LEU A CA 1
ATOM 1950 C C . LEU A 1 247 ? -6.951 15.071 12.819 1.00 97.25 247 LEU A C 1
ATOM 1952 O O . LEU A 1 247 ? -6.819 15.049 14.037 1.00 97.25 247 LEU A O 1
ATOM 1956 N N . TRP A 1 248 ? -5.919 14.931 11.986 1.00 98.25 248 TRP A N 1
ATOM 1957 C CA . TRP A 1 248 ? -4.548 14.734 12.443 1.00 98.25 248 TRP A CA 1
ATOM 1958 C C . TRP A 1 248 ? -4.087 15.858 13.375 1.00 98.25 248 TRP A C 1
ATOM 1960 O O . TRP A 1 248 ? -3.624 15.575 14.476 1.00 98.25 248 TRP A O 1
ATOM 1970 N N . ALA A 1 249 ? -4.285 17.123 12.994 1.00 98.06 249 ALA A N 1
ATOM 1971 C CA . ALA A 1 249 ? -3.928 18.268 13.829 1.00 98.06 249 ALA A CA 1
ATOM 1972 C C . ALA A 1 249 ? -4.626 18.225 15.201 1.00 98.06 249 ALA A C 1
ATOM 1974 O O . ALA A 1 249 ? -3.978 18.428 16.228 1.00 98.06 249 ALA A O 1
ATOM 1975 N N . ARG A 1 250 ? -5.925 17.890 15.239 1.00 97.56 250 ARG A N 1
ATOM 1976 C CA . ARG A 1 250 ? -6.658 17.699 16.502 1.00 97.56 250 ARG A CA 1
ATOM 1977 C C . ARG A 1 250 ? -6.041 16.587 17.351 1.00 97.56 250 ARG A C 1
ATOM 1979 O O . ARG A 1 250 ? -5.796 16.789 18.537 1.00 97.56 250 ARG A O 1
ATOM 1986 N N . LEU A 1 251 ? -5.774 15.430 16.745 1.00 96.94 251 LEU A N 1
ATOM 1987 C CA . LEU A 1 251 ? -5.192 14.270 17.424 1.00 96.94 251 LEU A CA 1
ATOM 1988 C C . LEU A 1 251 ? -3.800 14.577 17.993 1.00 96.94 251 LEU A C 1
ATOM 1990 O O . LEU A 1 251 ? -3.465 14.116 19.083 1.00 96.94 251 LEU A O 1
ATOM 1994 N N . GLU A 1 252 ? -3.004 15.381 17.290 1.00 97.31 252 GLU A N 1
ATOM 1995 C CA . GLU A 1 252 ? -1.691 15.825 17.760 1.00 97.31 252 GLU A CA 1
ATOM 1996 C C . GLU A 1 252 ? -1.791 16.739 18.980 1.00 97.31 252 GLU A C 1
ATOM 1998 O O . GLU A 1 252 ? -1.087 16.526 19.969 1.00 97.31 252 GLU A O 1
ATOM 2003 N N . VAL A 1 253 ? -2.703 17.715 18.946 1.00 95.94 253 VAL A N 1
ATOM 2004 C CA . VAL A 1 253 ? -2.980 18.598 20.087 1.00 95.94 253 VAL A CA 1
ATOM 2005 C C . VAL A 1 253 ? -3.431 17.780 21.303 1.00 95.94 253 VAL A C 1
ATOM 2007 O O . VAL A 1 253 ? -2.880 17.934 22.394 1.00 95.94 253 VAL A O 1
ATOM 2010 N N . GLU A 1 254 ? -4.366 16.845 21.119 1.00 93.31 254 GLU A N 1
ATOM 2011 C CA . GLU A 1 254 ? -4.790 15.919 22.177 1.00 93.31 254 GLU A CA 1
ATOM 2012 C C . GLU A 1 254 ? -3.621 15.077 22.716 1.00 93.31 254 GLU A C 1
ATOM 2014 O O . GLU A 1 254 ? -3.492 14.892 23.928 1.00 93.31 254 GLU A O 1
ATOM 2019 N N . GLY A 1 255 ? -2.740 14.597 21.835 1.00 91.62 255 GLY A N 1
ATOM 2020 C CA . GLY A 1 255 ? -1.551 13.832 22.203 1.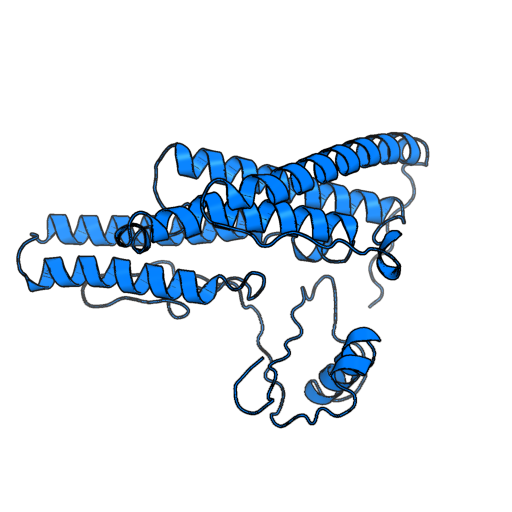00 91.62 255 GLY A CA 1
ATOM 2021 C C . GLY A 1 255 ? -0.557 14.629 23.054 1.00 91.62 255 GLY A C 1
ATOM 2022 O O . GLY A 1 255 ? 0.033 14.075 23.985 1.00 91.62 255 GLY A O 1
ATOM 2023 N N . VAL A 1 256 ? -0.394 15.930 22.789 1.00 90.12 256 VAL A N 1
ATOM 2024 C CA . VAL A 1 256 ? 0.418 16.834 23.622 1.00 90.12 256 VAL A CA 1
ATOM 2025 C C . VAL A 1 256 ? -0.184 16.962 25.021 1.00 90.12 256 VAL A C 1
ATOM 2027 O O . VAL A 1 256 ? 0.523 16.754 26.007 1.00 90.12 256 VAL A O 1
ATOM 2030 N N . PHE A 1 257 ? -1.490 17.221 25.129 1.00 86.88 257 PHE A N 1
ATOM 2031 C CA . PHE A 1 257 ? -2.156 17.316 26.432 1.00 86.88 257 PHE A CA 1
ATOM 2032 C C . PHE A 1 257 ? -2.119 16.001 27.212 1.00 86.88 257 PHE A C 1
ATOM 2034 O O . PHE A 1 257 ? -1.900 16.015 28.423 1.00 86.88 257 PHE A O 1
ATOM 2041 N N . SER A 1 258 ? -2.278 14.864 26.530 1.00 82.12 258 SER A N 1
ATOM 2042 C CA . SER A 1 258 ? -2.165 13.552 27.166 1.00 82.12 258 SER A CA 1
ATOM 2043 C C . SER A 1 258 ? -0.776 13.344 27.763 1.00 82.12 258 SER A C 1
ATOM 2045 O O . SER A 1 258 ? -0.681 12.891 28.897 1.00 82.12 258 SER A O 1
ATOM 2047 N N . ARG A 1 259 ? 0.296 13.737 27.058 1.00 80.81 259 ARG A N 1
ATOM 2048 C CA . ARG A 1 259 ? 1.666 13.660 27.593 1.00 80.81 259 ARG A CA 1
ATOM 2049 C C . ARG A 1 259 ? 1.888 14.542 28.806 1.00 80.81 259 ARG A C 1
ATOM 2051 O O . ARG A 1 259 ? 2.562 14.119 29.735 1.00 80.81 259 ARG A O 1
ATOM 2058 N N . LEU A 1 260 ? 1.352 15.759 28.794 1.00 78.94 260 LEU A N 1
ATOM 2059 C CA . LEU A 1 260 ? 1.471 16.674 29.931 1.00 78.94 260 LEU A CA 1
ATOM 2060 C C . LEU A 1 260 ? 0.767 16.118 31.178 1.00 78.94 260 LEU A C 1
ATOM 2062 O O . LEU A 1 260 ? 1.215 16.363 32.295 1.00 78.94 260 LEU A O 1
ATOM 2066 N N . ARG A 1 261 ? -0.312 15.345 30.992 1.00 72.50 261 ARG A N 1
ATOM 2067 C CA . ARG A 1 261 ? -1.022 14.657 32.079 1.00 72.50 261 ARG A CA 1
ATOM 2068 C C . ARG A 1 261 ? -0.296 13.397 32.551 1.00 72.50 261 ARG A C 1
ATOM 2070 O O . ARG A 1 261 ? -0.137 13.227 33.753 1.00 72.50 261 ARG A O 1
ATOM 2077 N N . THR A 1 262 ? 0.180 12.546 31.641 1.00 65.06 262 THR A N 1
ATOM 2078 C CA . THR A 1 262 ? 0.887 11.301 32.001 1.00 65.06 262 THR A CA 1
ATOM 2079 C C . THR A 1 262 ? 2.306 11.550 32.503 1.00 65.06 262 THR A C 1
ATOM 2081 O O . THR A 1 262 ? 2.780 10.810 33.346 1.00 65.06 262 THR A O 1
ATOM 2084 N N . GLY A 1 263 ? 2.975 12.624 32.072 1.00 56.81 263 GLY A N 1
ATOM 2085 C CA . GLY A 1 263 ? 4.278 13.044 32.606 1.00 56.81 263 GLY A CA 1
ATOM 2086 C C . GLY A 1 263 ? 4.240 13.522 34.064 1.00 56.81 263 GLY A C 1
ATOM 2087 O O . GLY A 1 263 ? 5.293 13.757 34.646 1.00 56.81 263 GLY A O 1
ATOM 2088 N N . ARG A 1 264 ? 3.044 13.660 34.657 1.00 51.41 264 ARG A N 1
ATOM 2089 C CA . ARG A 1 264 ? 2.841 13.876 36.098 1.00 51.41 264 ARG A CA 1
ATOM 2090 C C . ARG A 1 264 ? 2.560 12.583 36.871 1.00 51.41 264 ARG A C 1
ATOM 2092 O O . ARG A 1 264 ? 2.531 12.628 38.094 1.00 51.41 264 ARG A O 1
ATOM 2099 N N . VAL A 1 265 ? 2.355 11.456 36.187 1.00 46.12 265 VAL A N 1
ATOM 2100 C CA . VAL A 1 265 ? 2.083 10.149 36.798 1.00 46.12 265 VAL A CA 1
ATOM 2101 C C . VAL A 1 265 ? 3.296 9.246 36.564 1.00 46.12 265 VAL A C 1
ATOM 2103 O O . VAL A 1 265 ? 3.401 8.569 35.551 1.00 46.12 265 VAL A O 1
ATOM 2106 N N . ASP A 1 266 ? 4.228 9.377 37.502 1.00 40.78 266 ASP A N 1
ATOM 2107 C CA . ASP A 1 266 ? 5.302 8.485 37.954 1.00 40.78 266 ASP A CA 1
ATOM 2108 C C . ASP A 1 266 ? 6.014 7.520 36.972 1.00 40.78 266 ASP A C 1
ATOM 2110 O O . ASP A 1 266 ? 5.435 6.651 36.322 1.00 40.78 266 ASP A O 1
ATOM 2114 N N . SER A 1 267 ? 7.345 7.610 36.973 1.00 39.56 267 SER A N 1
ATOM 2115 C CA . SER A 1 267 ? 8.316 6.833 36.187 1.00 39.56 267 SER A CA 1
ATOM 2116 C C . SER A 1 267 ? 8.546 5.397 36.694 1.00 39.56 267 SER A C 1
ATOM 2118 O O . SER A 1 267 ? 9.557 4.777 36.357 1.00 39.56 267 SER A O 1
ATOM 2120 N N . SER A 1 268 ? 7.624 4.843 37.483 1.00 39.66 268 SER A N 1
ATOM 2121 C CA . SER A 1 268 ? 7.795 3.564 38.190 1.00 39.66 268 SER A CA 1
ATOM 2122 C C . SER A 1 268 ? 6.955 2.399 37.638 1.00 39.66 268 SER A C 1
ATOM 2124 O O . SER A 1 268 ? 7.230 1.241 37.958 1.00 39.66 268 SER A O 1
ATOM 2126 N N . ALA A 1 269 ? 5.986 2.639 36.750 1.00 39.91 269 ALA A N 1
ATOM 2127 C CA . ALA A 1 269 ? 5.120 1.574 36.239 1.00 39.91 269 ALA A CA 1
ATOM 2128 C C . ALA A 1 269 ? 5.735 0.856 35.020 1.00 39.91 269 ALA A C 1
ATOM 2130 O O . ALA A 1 269 ? 5.540 1.243 33.866 1.00 39.91 269 ALA A O 1
ATOM 2131 N N . ARG A 1 270 ? 6.483 -0.227 35.275 1.00 41.91 270 ARG A N 1
ATOM 2132 C CA . ARG A 1 270 ? 6.849 -1.214 34.247 1.00 41.91 270 ARG A CA 1
ATOM 2133 C C . ARG A 1 270 ? 5.575 -1.805 33.634 1.00 41.91 270 ARG A C 1
ATOM 2135 O O . ARG A 1 270 ? 4.714 -2.311 34.346 1.00 41.91 270 ARG A O 1
ATOM 2142 N N . VAL A 1 271 ? 5.485 -1.760 32.306 1.00 44.75 271 VAL A N 1
ATOM 2143 C CA . VAL A 1 271 ? 4.477 -2.486 31.521 1.00 44.75 271 VAL A CA 1
ATOM 2144 C C . VAL A 1 271 ? 4.635 -3.988 31.810 1.00 44.75 271 VAL A C 1
ATOM 2146 O O . VAL A 1 271 ? 5.761 -4.481 31.694 1.00 44.75 271 VAL A O 1
ATOM 2149 N N . PRO A 1 272 ? 3.576 -4.731 32.188 1.00 39.09 272 PRO A N 1
ATOM 2150 C CA . PRO A 1 272 ? 3.674 -6.177 32.326 1.00 39.09 272 PRO A CA 1
ATOM 2151 C C . PRO A 1 272 ? 3.941 -6.790 30.951 1.00 39.09 272 PRO A C 1
ATOM 2153 O O . PRO A 1 272 ? 3.300 -6.418 29.966 1.00 39.09 272 PRO A O 1
ATOM 2156 N N . ALA A 1 273 ? 4.893 -7.720 30.885 1.00 37.72 273 ALA A N 1
ATOM 2157 C CA . ALA A 1 273 ? 5.078 -8.556 29.708 1.00 37.72 273 ALA A CA 1
ATOM 2158 C C . ALA A 1 273 ? 3.766 -9.303 29.390 1.00 37.72 273 ALA A C 1
ATOM 2160 O O . ALA A 1 273 ? 3.027 -9.638 30.323 1.00 37.72 273 ALA A O 1
ATOM 2161 N N . PRO A 1 274 ? 3.455 -9.558 28.108 1.00 38.56 274 PRO A N 1
ATOM 2162 C CA . PRO A 1 274 ? 2.319 -10.400 27.759 1.00 38.56 274 PRO A CA 1
ATOM 2163 C C . PRO A 1 274 ? 2.486 -11.771 28.428 1.00 38.56 274 PRO A C 1
ATOM 2165 O O . PRO A 1 274 ? 3.573 -12.350 28.401 1.00 38.56 274 PRO A O 1
ATOM 2168 N N . ALA A 1 275 ? 1.422 -12.236 29.086 1.00 41.59 275 ALA A N 1
ATOM 2169 C CA . ALA A 1 275 ? 1.363 -13.567 29.679 1.00 41.59 275 ALA A CA 1
ATOM 2170 C C . ALA A 1 275 ? 1.532 -14.644 28.583 1.00 41.59 275 ALA A C 1
ATOM 2172 O O . ALA A 1 275 ? 1.146 -14.374 27.441 1.00 41.59 275 ALA A O 1
ATOM 2173 N N . PRO A 1 276 ? 2.144 -15.797 28.921 1.00 46.34 276 PRO A N 1
ATOM 2174 C CA . PRO A 1 276 ? 2.529 -16.840 27.967 1.00 46.34 276 PRO A CA 1
ATOM 2175 C C . PRO A 1 276 ? 1.356 -17.440 27.188 1.00 46.34 276 PRO A C 1
ATOM 2177 O O . PRO A 1 276 ? 0.236 -17.498 27.746 1.00 46.34 276 PRO A O 1
#

Secondary structure (DSSP, 8-state):
--GGG---------TTT----SSS-HHHHHHHHHHHSHHHHHHTTT----SPPP---S--EE-S-SEETTEE--GGGTEE--STT-THHHHHHHHHHHHHHHHHHHHTT-S-HHHHHHHHHHHHHHHHHHHHHHIIIIITTGGGTTTSHHHHHHHHHHHHHHHIIIIIHHHHH-GGGGGS-TTTS-SHHHHHHHHHHHHHHHHHHHHHHHHHHTT-TTTTTTT---PPPPP-SGGGGHHHHHHHHHHHHHHHHHHHHHHHHHTTS-TT-PPPPPP-

Sequence (276 aa):
PLAGGRTSIGVVYNKELFGLPGEGDRPERYQHFVRQHPGLRELLADAEMDETPSTFSHLPYRSRRYMDRGWALLGDAAAFMDPFYSPGLDHASMSVFATALILRRDLSGEADETALDGAVAAHNAAFAQSYDRWISALYEGKYEILGDAELTTCAFLVDTALYYLGVVTQVYRDLEQIKNPTFGLPIPHTRIAYGIMRIFNRRMLRLARLRRQAGTYGRRNVEWRVLSKAFGLGSGSLGPLMRGLRLWARLEVEGVFSRLRTGRVDSSARVPAPAP

Foldseek 3Di:
DDPPPDDDDDDDADPVVDDQDDDDDPQVSVVVSQCVDPVSVVVCVVPDDPDRDDDDPPFFDADLFQDDPPDGQAQVSGTGADPVVHCRVLRRQLRVLLVVVLVVCVVVVVDDPVRSVVSRVLLSQLSVQLSVLCCLLQPVLVNLQCLALLLVLLSCLQVVLLCQAQPVLVCVVPVSCSNGRQLSDPDPVSVVSSVVSNVLVVLSSVLSVLCVVLVNGNVCVPPDDDDDDDQDHDCSSVVSNVVSVVSSVVSVVVSVVSCVVVVVPDPPDDDDDPDD